Protein AF-0000000085899087 (afdb_homodimer)

pLDDT: mean 82.23, std 19.12, range [27.89, 97.94]

InterPro domains:
  IPR000719 Protein kinase domain [PF00069] (4-94)
  IPR000719 Protein kinase domain [PS50011] (1-94)
  IPR011009 Protein kinase-like domain superfamily [SSF56112] (4-104)
  IPR051866 Intracellular Signaling and Trafficking Protein [PTHR15508] (1-103)

Foldseek 3Di:
DQQCLWQPPVPDPDDPDLLRVLLVVLQVLCCVVPVDGPCVVPVVADDPVRHDDDDPPDDPLNRVSSNQSRDNDSVRHQLSDPCRPVRNCPRPVNPPPDPDDPPPPPPD/DQQPLFQPVVPDPDDPDLLRVLLSVLQVLCCVVPVDGPCVVPVVADDPVRHDDDDPVDDPLSRVSSNQSRDNDSVRHQLSDPCRPVRNCPRPVNPPPDPDDPPPPPPD

Radius of gyration: 17.16 Å; Cα contacts (8 Å, |Δi|>4): 267; chains: 2; bounding box: 39×51×49 Å

Sequence (216 aa):
MEEMYCAPEIGGVSKITEACDWWSLGALLYELLTGTPLWQCHPTGVHPHTPLRIPEFLSTAAASLLTELLQFDVCYRLGSGGGGVSDIKCHPFFSSVPWLTLSSSLTLMEEMYCAPEIGGVSKITEACDWWSLGALLYELLTGTPLWQCHPTGVHPHTPLRIPEFLSTAAASLLTELLQFDVCYRLGSGGGGVSDIKCHPFFSSVPWLTLSSSLTL

Organism: NCBI:txid630221

Secondary structure (DSSP, 8-state):
-TTS---TTTTSS----HHHHHHHHHHHHHHHHHSS-HHHH-TT--BTTBPPP--TTB-HHHHHHHHHHT-SSGGGSTTSSTTTHHHHHTSGGGTT---B---S----/-TTS---TTTTSS----HHHHHHHHHHHHHHHHHSS-HHHH-TT--BTTBPPP--TTB-HHHHHHHHHHT-SSGGGSTTSSTTTHHHHHTSGGGTT---B---SS---

Structure (mmCIF, N/CA/C/O backbone):
data_AF-0000000085899087-model_v1
#
loop_
_entity.id
_entity.type
_entity.pdbx_description
1 polymer 'Protein kinase domain-containing protein'
#
loop_
_atom_site.group_PDB
_atom_site.id
_atom_site.type_symbol
_atom_site.label_atom_id
_atom_site.label_alt_id
_atom_site.label_comp_id
_atom_site.label_asym_id
_atom_site.label_entity_id
_atom_site.label_seq_id
_atom_site.pdbx_PDB_ins_code
_atom_site.Cartn_x
_atom_site.Cartn_y
_atom_site.Cartn_z
_atom_site.occupancy
_atom_site.B_iso_or_equiv
_atom_site.auth_seq_id
_atom_site.auth_comp_id
_atom_site.auth_asym_id
_atom_site.auth_atom_id
_atom_site.pdbx_PDB_model_num
ATOM 1 N N . MET A 1 1 ? -3.043 -13.625 14.359 1 32.03 1 MET A N 1
ATOM 2 C CA . MET A 1 1 ? -1.681 -13.133 14.188 1 32.03 1 MET A CA 1
ATOM 3 C C . MET A 1 1 ? -1.235 -13.258 12.734 1 32.03 1 MET A C 1
ATOM 5 O O . MET A 1 1 ? -0.195 -12.719 12.352 1 32.03 1 MET A O 1
ATOM 9 N N . GLU A 1 2 ? -1.807 -14.219 12.078 1 39.75 2 GLU A N 1
ATOM 10 C CA . GLU A 1 2 ? -1.41 -14.914 10.859 1 39.75 2 GLU A CA 1
ATOM 11 C C . GLU A 1 2 ? -1.467 -13.984 9.648 1 39.75 2 GLU A C 1
ATOM 13 O O . GLU A 1 2 ? -0.718 -14.164 8.688 1 39.75 2 GLU A O 1
ATOM 18 N N . GLU A 1 3 ? -2.379 -13.008 9.812 1 42.72 3 GLU A N 1
ATOM 19 C CA . GLU A 1 3 ? -2.771 -12.359 8.57 1 42.72 3 GLU A CA 1
ATOM 20 C C . GLU A 1 3 ? -1.836 -11.203 8.234 1 42.72 3 GLU A C 1
ATOM 22 O O . GLU A 1 3 ? -1.877 -10.664 7.121 1 42.72 3 GLU A O 1
ATOM 27 N N . MET A 1 4 ? -1.149 -10.719 9.281 1 47.06 4 MET A N 1
ATOM 28 C CA . MET A 1 4 ? -0.275 -9.602 8.938 1 47.06 4 MET A CA 1
ATOM 29 C C . MET A 1 4 ? 0.97 -10.094 8.203 1 47.06 4 MET A C 1
ATOM 31 O O . MET A 1 4 ? 1.726 -10.906 8.734 1 47.06 4 MET A O 1
ATOM 35 N N . TYR A 1 5 ? 0.664 -10.477 6.992 1 54.53 5 TYR A N 1
ATOM 36 C CA . TYR A 1 5 ? 1.809 -10.867 6.18 1 54.53 5 TYR A CA 1
ATOM 37 C C . TYR A 1 5 ? 2.939 -9.859 6.305 1 54.53 5 TYR A C 1
ATOM 39 O O . TYR A 1 5 ? 2.896 -8.789 5.688 1 54.53 5 TYR A O 1
ATOM 47 N N . CYS A 1 6 ? 3.621 -10.188 7.445 1 58.5 6 CYS A N 1
ATOM 48 C CA . CYS A 1 6 ? 4.715 -9.281 7.785 1 58.5 6 CYS A CA 1
ATOM 49 C C . CYS A 1 6 ? 5.922 -9.523 6.887 1 58.5 6 CYS A C 1
ATOM 51 O O . CYS A 1 6 ? 6.043 -10.586 6.277 1 58.5 6 CYS A O 1
ATOM 53 N N . ALA A 1 7 ? 6.699 -8.469 6.699 1 65.69 7 ALA A N 1
ATOM 54 C CA . ALA A 1 7 ? 7.973 -8.602 5.992 1 65.69 7 ALA A CA 1
ATOM 55 C C . ALA A 1 7 ? 8.828 -9.703 6.598 1 65.69 7 ALA A C 1
ATOM 57 O O . ALA A 1 7 ? 8.82 -9.906 7.816 1 65.69 7 ALA A O 1
ATOM 58 N N . PRO A 1 8 ? 9.383 -10.586 5.852 1 60.59 8 PRO A N 1
ATOM 59 C CA . PRO A 1 8 ? 10.148 -11.734 6.336 1 60.59 8 PRO A CA 1
ATOM 60 C C . PRO A 1 8 ? 11.164 -11.359 7.418 1 60.59 8 PRO A C 1
ATOM 62 O O . PRO A 1 8 ? 11.531 -12.195 8.242 1 60.59 8 PRO A O 1
ATOM 65 N N . GLU A 1 9 ? 11.773 -10.242 7.504 1 58.44 9 GLU A N 1
ATOM 66 C CA . GLU A 1 9 ? 12.828 -9.852 8.438 1 58.44 9 GLU A CA 1
ATOM 67 C C . GLU A 1 9 ? 12.242 -9.297 9.734 1 58.44 9 GLU A C 1
ATOM 69 O O . GLU A 1 9 ? 12.977 -8.953 10.656 1 58.44 9 GLU A O 1
ATOM 74 N N . ILE A 1 10 ? 11 -9.078 9.945 1 58.44 10 ILE A N 1
A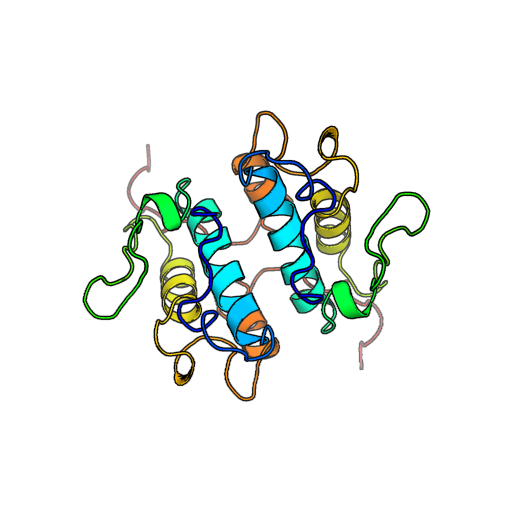TOM 75 C CA . ILE A 1 10 ? 10.414 -8.383 11.086 1 58.44 10 ILE A CA 1
ATOM 76 C C . ILE A 1 10 ? 10.672 -9.18 12.367 1 58.44 10 ILE A C 1
ATOM 78 O O . ILE A 1 10 ? 10.766 -8.609 13.453 1 58.44 10 ILE A O 1
ATOM 82 N N . GLY A 1 11 ? 10.992 -10.523 12.414 1 48.03 11 GLY A N 1
ATOM 83 C CA . GLY A 1 11 ? 11.195 -11.203 13.688 1 48.03 11 GLY A CA 1
ATOM 84 C C . GLY A 1 11 ? 12.219 -10.516 14.578 1 48.03 11 GLY A C 1
ATOM 85 O O . GLY A 1 11 ? 12.273 -10.773 15.781 1 48.03 11 GLY A O 1
ATOM 86 N N . GLY A 1 12 ? 13.281 -10.086 14.117 1 42.5 12 GLY A N 1
ATOM 87 C CA . GLY A 1 12 ? 14.266 -9.508 15.016 1 42.5 12 GLY A CA 1
ATOM 88 C C . GLY A 1 12 ? 13.867 -8.156 15.562 1 42.5 12 GLY A C 1
ATOM 89 O O . GLY A 1 12 ? 12.906 -7.543 15.07 1 42.5 12 GLY A O 1
ATOM 90 N N . VAL A 1 13 ? 14.375 -7.719 16.781 1 42.5 13 VAL A N 1
ATOM 91 C CA . VAL A 1 13 ? 14.172 -6.5 17.562 1 42.5 13 VAL A CA 1
ATOM 92 C C . VAL A 1 13 ? 14.055 -5.301 16.625 1 42.5 13 VAL A C 1
ATOM 94 O O . VAL A 1 13 ? 13.945 -4.156 17.078 1 42.5 13 VAL A O 1
ATOM 97 N N . SER A 1 14 ? 14.555 -5.34 15.445 1 44.75 14 SER A N 1
ATOM 98 C CA . SER A 1 14 ? 14.906 -4.078 14.805 1 44.75 14 SER A CA 1
ATOM 99 C C . SER A 1 14 ? 13.664 -3.334 14.328 1 44.75 14 SER A C 1
ATOM 101 O O . SER A 1 14 ? 12.625 -3.949 14.078 1 44.75 14 SER A O 1
ATOM 103 N N . LYS A 1 15 ? 13.617 -1.934 14.211 1 49.41 15 LYS A N 1
ATOM 104 C CA . LYS A 1 15 ? 12.844 -0.758 13.82 1 49.41 15 LYS A CA 1
ATOM 105 C C . LYS A 1 15 ? 12.141 -0.984 12.484 1 49.41 15 LYS A C 1
ATOM 107 O O . LYS A 1 15 ? 12.688 -1.639 11.594 1 49.41 15 LYS A O 1
ATOM 112 N N . ILE A 1 16 ? 10.773 -1.073 12.539 1 54.41 16 ILE A N 1
ATOM 113 C CA . ILE A 1 16 ? 9.961 -0.924 11.344 1 54.41 16 ILE A CA 1
ATOM 114 C C . ILE A 1 16 ? 10.664 0.003 10.352 1 54.41 16 ILE A C 1
ATOM 116 O O . ILE A 1 16 ? 10.914 1.17 10.656 1 54.41 16 ILE A O 1
ATOM 120 N N . THR A 1 17 ? 11.445 -0.578 9.336 1 67.69 17 THR A N 1
ATOM 121 C CA . THR A 1 17 ? 12.219 0.147 8.336 1 67.69 17 THR A CA 1
ATOM 122 C C . THR A 1 17 ? 11.359 0.47 7.117 1 67.69 17 THR A C 1
ATOM 124 O O . THR A 1 17 ? 10.242 -0.03 6.992 1 67.69 17 THR A O 1
ATOM 127 N N . GLU A 1 18 ? 11.773 1.441 6.406 1 80.06 18 GLU A N 1
ATOM 128 C CA . GLU A 1 18 ? 11.18 1.796 5.121 1 80.06 18 GLU A CA 1
ATOM 129 C C . GLU A 1 18 ? 11.031 0.569 4.223 1 80.06 18 GLU A C 1
ATOM 131 O O . GLU A 1 18 ? 10.055 0.453 3.479 1 80.06 18 GLU A O 1
ATOM 136 N N . ALA A 1 19 ? 11.898 -0.365 4.461 1 84.19 19 ALA A N 1
ATOM 137 C CA . ALA A 1 19 ? 11.875 -1.586 3.658 1 84.19 19 ALA A CA 1
ATOM 138 C C . ALA A 1 19 ? 10.625 -2.412 3.955 1 84.19 19 ALA A C 1
ATOM 140 O O . ALA A 1 19 ? 10.031 -3.002 3.047 1 84.19 19 ALA A O 1
ATOM 141 N N . CYS A 1 20 ? 10.227 -2.469 5.188 1 85.25 20 CYS A N 1
ATOM 142 C CA . CYS A 1 20 ? 9.023 -3.199 5.574 1 85.25 20 CYS A CA 1
ATOM 143 C C . CYS A 1 20 ? 7.785 -2.566 4.961 1 85.25 20 CYS A C 1
ATOM 145 O O . CYS A 1 20 ? 6.832 -3.266 4.613 1 85.25 20 CYS A O 1
ATOM 147 N N . ASP A 1 21 ? 7.844 -1.267 4.836 1 87.88 21 ASP A N 1
ATOM 148 C CA . ASP A 1 21 ? 6.723 -0.561 4.223 1 87.88 21 ASP A CA 1
ATOM 149 C C . ASP A 1 21 ? 6.559 -0.963 2.76 1 87.88 21 ASP A C 1
ATOM 151 O O . ASP A 1 21 ? 5.434 -1.163 2.289 1 87.88 21 ASP A O 1
ATOM 155 N N . TRP A 1 22 ? 7.609 -1.164 2.094 1 92.88 22 TRP A N 1
ATOM 156 C CA . TRP A 1 22 ? 7.527 -1.459 0.667 1 92.88 22 TRP A CA 1
ATOM 157 C C . TRP A 1 22 ? 7.102 -2.904 0.433 1 92.88 22 TRP A C 1
ATOM 159 O O . TRP A 1 22 ? 6.363 -3.193 -0.511 1 92.88 22 TRP A O 1
ATOM 169 N N . TRP A 1 23 ? 7.57 -3.803 1.357 1 92.19 23 TRP A N 1
ATOM 170 C CA . TRP A 1 23 ? 7.023 -5.156 1.31 1 92.19 23 TRP A CA 1
ATOM 171 C C . TRP A 1 23 ? 5.508 -5.137 1.489 1 92.19 23 TRP A C 1
ATOM 173 O O . TRP A 1 23 ? 4.777 -5.785 0.736 1 92.19 23 TRP A O 1
ATOM 183 N N . SER A 1 24 ? 5.016 -4.348 2.416 1 91 24 SER A N 1
ATOM 184 C CA . SER A 1 24 ? 3.588 -4.219 2.678 1 91 24 SER A CA 1
ATOM 185 C C . SER A 1 24 ? 2.854 -3.645 1.471 1 91 24 SER A C 1
ATOM 187 O O . SER A 1 24 ? 1.753 -4.086 1.137 1 91 24 SER A O 1
ATOM 189 N N . LEU A 1 25 ? 3.494 -2.664 0.891 1 94.44 25 LEU A N 1
ATOM 190 C CA . LEU A 1 25 ? 2.914 -2.119 -0.332 1 94.44 25 LEU A CA 1
ATOM 191 C C . LEU A 1 25 ? 2.758 -3.205 -1.392 1 94.44 25 LEU A C 1
ATOM 193 O O . LEU A 1 25 ? 1.704 -3.318 -2.02 1 94.44 25 LEU A O 1
ATOM 197 N N . GLY A 1 26 ? 3.805 -3.977 -1.562 1 95.69 26 GLY A N 1
ATOM 198 C CA . GLY A 1 26 ? 3.742 -5.086 -2.498 1 95.69 26 GLY A CA 1
ATOM 199 C C . GLY A 1 26 ? 2.613 -6.055 -2.203 1 95.69 26 GLY A C 1
ATOM 200 O O . GLY A 1 26 ? 1.892 -6.473 -3.111 1 95.69 26 GLY A O 1
ATOM 201 N N . ALA A 1 27 ? 2.438 -6.359 -0.99 1 93.69 27 ALA A N 1
ATOM 202 C CA . ALA A 1 27 ? 1.394 -7.297 -0.587 1 93.69 27 ALA A CA 1
ATOM 203 C C . ALA A 1 27 ? 0.006 -6.73 -0.878 1 93.69 27 ALA A C 1
ATOM 205 O O . ALA A 1 27 ? -0.876 -7.445 -1.354 1 93.69 27 ALA A O 1
ATOM 206 N N . LEU A 1 28 ? -0.197 -5.523 -0.575 1 93.38 28 LEU A N 1
ATOM 207 C CA . LEU A 1 28 ? -1.49 -4.891 -0.816 1 93.38 28 LEU A CA 1
ATOM 208 C C . LEU A 1 28 ? -1.77 -4.781 -2.311 1 93.38 28 LEU A C 1
ATOM 210 O O . LEU A 1 28 ? -2.893 -5.023 -2.756 1 93.38 28 LEU A O 1
ATOM 214 N N . LEU A 1 29 ? -0.735 -4.422 -3.119 1 96.06 29 LEU A N 1
ATOM 215 C CA . LEU A 1 29 ? -0.901 -4.32 -4.566 1 96.06 29 LEU A CA 1
ATOM 216 C C . LEU A 1 29 ? -1.171 -5.691 -5.176 1 96.06 29 LEU A C 1
ATOM 218 O O . LEU A 1 29 ? -1.918 -5.809 -6.148 1 96.06 29 LEU A O 1
ATOM 222 N N . TYR A 1 30 ? -0.543 -6.711 -4.617 1 95.12 30 TYR A N 1
ATOM 223 C CA . TYR A 1 30 ? -0.845 -8.062 -5.074 1 95.12 30 TYR A CA 1
ATOM 224 C C . TYR A 1 30 ? -2.332 -8.367 -4.934 1 95.12 30 TYR A C 1
ATOM 226 O O . TYR A 1 30 ? -2.951 -8.906 -5.852 1 95.12 30 TYR A O 1
ATOM 234 N N . GLU A 1 31 ? -2.869 -7.984 -3.812 1 92.12 31 GLU A N 1
ATOM 235 C CA . GLU A 1 31 ? -4.293 -8.172 -3.553 1 92.12 31 GLU A CA 1
ATOM 236 C C . GLU A 1 31 ? -5.145 -7.355 -4.52 1 92.12 31 GLU A C 1
ATOM 238 O O . GLU A 1 31 ? -6.129 -7.859 -5.066 1 92.12 31 GLU A O 1
ATOM 243 N N . LEU A 1 32 ? -4.742 -6.172 -4.758 1 93.31 32 LEU A N 1
ATOM 244 C CA . LEU A 1 32 ? -5.469 -5.32 -5.688 1 93.31 32 LEU A CA 1
ATOM 245 C C . LEU A 1 32 ? -5.441 -5.902 -7.098 1 93.31 32 LEU A C 1
ATOM 247 O O . LEU A 1 32 ? -6.453 -5.875 -7.805 1 93.31 32 LEU A O 1
ATOM 251 N N . LEU A 1 33 ? -4.379 -6.461 -7.449 1 93.94 33 LEU A N 1
ATOM 252 C CA . LEU A 1 33 ? -4.156 -6.895 -8.828 1 93.94 33 LEU A CA 1
ATOM 253 C C . LEU A 1 33 ? -4.766 -8.273 -9.062 1 93.94 33 LEU A C 1
ATOM 255 O O . LEU A 1 33 ? -5.25 -8.562 -10.156 1 93.94 33 LEU A O 1
ATOM 259 N N . THR A 1 34 ? -4.777 -9.062 -8.023 1 93.06 34 THR A N 1
ATOM 260 C CA . THR A 1 34 ? -5.16 -10.453 -8.25 1 93.06 34 THR A CA 1
ATOM 261 C C . THR A 1 34 ? -6.516 -10.75 -7.617 1 93.06 34 THR A C 1
ATOM 263 O O . THR A 1 34 ? -7.148 -11.758 -7.934 1 93.06 34 THR A O 1
ATOM 266 N N . GLY A 1 35 ? -6.859 -9.984 -6.629 1 88.12 35 GLY A N 1
ATOM 267 C CA . GLY A 1 35 ? -8.102 -10.219 -5.914 1 88.12 35 GLY A CA 1
ATOM 268 C C . GLY A 1 35 ? -7.945 -11.156 -4.734 1 88.12 35 GLY A C 1
ATOM 269 O O . GLY A 1 35 ? -8.898 -11.406 -3.996 1 88.12 35 GLY A O 1
ATOM 270 N N . THR A 1 36 ? -6.789 -11.625 -4.535 1 89.69 36 THR A N 1
ATOM 271 C CA . THR A 1 36 ? -6.496 -12.547 -3.438 1 89.69 36 THR A CA 1
ATOM 272 C C . THR A 1 36 ? -5.336 -12.023 -2.594 1 89.69 36 THR A C 1
ATOM 274 O O . THR A 1 36 ? -4.289 -11.656 -3.131 1 89.69 36 THR A O 1
ATOM 277 N N . PRO A 1 37 ? -5.594 -11.953 -1.296 1 89.12 37 PRO A N 1
ATOM 278 C CA . PRO A 1 37 ? -4.488 -11.508 -0.445 1 89.12 37 PRO A CA 1
ATOM 279 C C . PRO A 1 37 ? -3.24 -12.375 -0.599 1 89.12 37 PRO A C 1
ATOM 281 O O . PRO A 1 37 ? -3.352 -13.594 -0.796 1 89.12 37 PRO A O 1
ATOM 284 N N . LEU A 1 38 ? -2.113 -11.727 -0.467 1 90.06 38 LEU A N 1
ATOM 285 C CA . LEU A 1 38 ? -0.84 -12.414 -0.639 1 90.06 38 LEU A CA 1
ATOM 286 C C . LEU A 1 38 ? -0.726 -13.594 0.321 1 90.06 38 LEU A C 1
ATOM 288 O O . LEU A 1 38 ? -0.267 -14.672 -0.065 1 90.06 38 LEU A O 1
ATOM 292 N N . TRP A 1 39 ? -1.177 -13.461 1.525 1 85.44 39 TRP A N 1
ATOM 293 C CA . TRP A 1 39 ? -1.029 -14.508 2.529 1 85.44 39 TRP A CA 1
ATOM 294 C C . TRP A 1 39 ? -1.866 -15.734 2.168 1 85.44 39 TRP A C 1
ATOM 296 O O . TRP A 1 39 ? -1.562 -16.844 2.592 1 85.44 39 TRP A O 1
ATOM 306 N N . GLN A 1 40 ? -2.945 -15.547 1.498 1 88.12 40 GLN A N 1
ATOM 307 C CA . GLN A 1 40 ? -3.766 -16.672 1.054 1 88.12 40 GLN A CA 1
ATOM 308 C C . GLN A 1 40 ? -3.07 -17.453 -0.056 1 88.12 40 GLN A C 1
ATOM 310 O O . GLN A 1 40 ? -3.131 -18.688 -0.086 1 88.12 40 GLN A O 1
ATOM 315 N N . CYS A 1 41 ? -2.443 -16.766 -0.986 1 89.19 41 CYS A N 1
ATOM 316 C CA . CYS A 1 41 ? -1.762 -17.391 -2.113 1 89.19 41 CYS A CA 1
ATOM 317 C C . CYS A 1 41 ? -0.414 -17.953 -1.686 1 89.19 41 CYS A C 1
ATOM 319 O O . CYS A 1 41 ? 0.069 -18.938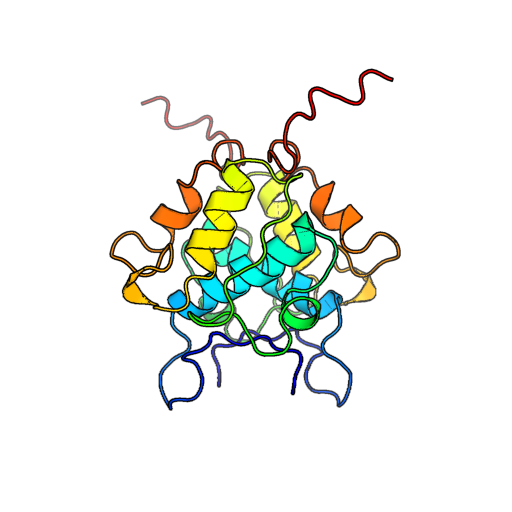 -2.271 1 89.19 41 CYS A O 1
ATOM 321 N N . HIS A 1 42 ? 0.196 -17.281 -0.687 1 88.94 42 HIS A N 1
ATOM 322 C CA . HIS A 1 42 ? 1.489 -17.688 -0.155 1 88.94 42 HIS A CA 1
ATOM 323 C C . HIS A 1 42 ? 1.448 -17.812 1.366 1 88.94 42 HIS A C 1
ATOM 325 O O . HIS A 1 42 ? 2.059 -17 2.07 1 88.94 42 HIS A O 1
ATOM 331 N N . PRO A 1 43 ? 0.768 -18.781 1.854 1 82.56 43 PRO A N 1
ATOM 332 C CA . PRO A 1 43 ? 0.578 -18.906 3.301 1 82.56 43 PRO A CA 1
ATOM 333 C C . PRO A 1 43 ? 1.895 -19.062 4.059 1 82.56 43 PRO A C 1
ATOM 335 O O . PRO A 1 43 ? 1.997 -18.656 5.219 1 82.56 43 PRO A O 1
ATOM 338 N N . THR A 1 44 ? 2.928 -19.625 3.439 1 81.5 44 THR A N 1
ATOM 339 C CA . THR A 1 44 ? 4.211 -19.828 4.105 1 81.5 44 THR A CA 1
ATOM 340 C C . THR A 1 44 ? 5.148 -18.656 3.824 1 81.5 44 THR A C 1
ATOM 342 O O . THR A 1 44 ? 6.309 -18.672 4.242 1 81.5 44 THR A O 1
ATOM 345 N N . GLY A 1 45 ? 4.637 -17.703 3.09 1 83.44 45 GLY A N 1
ATOM 346 C CA . GLY A 1 45 ? 5.461 -16.562 2.729 1 83.44 45 GLY A CA 1
ATOM 347 C C . GLY A 1 45 ? 6.137 -16.719 1.379 1 83.44 45 GLY A C 1
ATOM 348 O O . GLY A 1 45 ? 6.039 -17.766 0.747 1 83.44 45 GLY A O 1
ATOM 349 N N . VAL A 1 46 ? 6.719 -15.625 0.994 1 87.5 46 VAL A N 1
ATOM 350 C CA . VAL A 1 46 ? 7.543 -15.617 -0.212 1 87.5 46 VAL A CA 1
ATOM 351 C C . VAL A 1 46 ? 9.016 -15.773 0.165 1 87.5 46 VAL A C 1
ATOM 353 O O . VAL A 1 46 ? 9.547 -14.984 0.953 1 87.5 46 VAL A O 1
ATOM 356 N N . HIS A 1 47 ? 9.641 -16.812 -0.321 1 87 47 HIS A N 1
ATOM 357 C CA . HIS A 1 47 ? 11.047 -17.094 -0.049 1 87 47 HIS A CA 1
ATOM 358 C C . HIS A 1 47 ? 11.703 -17.812 -1.219 1 87 47 HIS A C 1
ATOM 360 O O . HIS A 1 47 ? 11.016 -18.234 -2.162 1 87 47 HIS A O 1
ATOM 366 N N . PRO A 1 48 ? 13 -17.844 -1.161 1 87.38 48 PRO A N 1
ATOM 367 C CA . PRO A 1 48 ? 13.734 -18.391 -2.303 1 87.38 48 PRO A CA 1
ATOM 368 C C . PRO A 1 48 ? 13.242 -19.781 -2.705 1 87.38 48 PRO A C 1
ATOM 370 O O . PRO A 1 48 ? 13.273 -20.125 -3.889 1 87.38 48 PRO A O 1
ATOM 373 N N . HIS A 1 49 ? 12.711 -20.625 -1.833 1 89.5 49 HIS A N 1
ATOM 374 C CA . HIS A 1 49 ? 12.242 -21.969 -2.143 1 89.5 49 HIS A CA 1
ATOM 375 C C . HIS A 1 49 ? 10.781 -21.969 -2.58 1 89.5 49 HIS A C 1
ATOM 377 O O . HIS A 1 49 ? 10.273 -22.969 -3.078 1 89.5 49 HIS A O 1
ATOM 383 N N . THR A 1 50 ? 10.102 -20.875 -2.307 1 88.94 50 THR A N 1
ATOM 384 C CA . THR A 1 50 ? 8.734 -20.641 -2.754 1 88.94 50 THR A CA 1
ATOM 385 C C . THR A 1 50 ? 8.602 -19.266 -3.395 1 88.94 50 THR A C 1
ATOM 387 O O . THR A 1 50 ? 8.156 -18.312 -2.75 1 88.94 50 THR A O 1
ATOM 390 N N . PRO A 1 51 ? 8.945 -19.203 -4.652 1 90.5 51 PRO A N 1
ATOM 391 C CA . PRO A 1 51 ? 8.945 -17.891 -5.305 1 90.5 51 PRO A CA 1
ATOM 392 C C . PRO A 1 51 ? 7.535 -17.328 -5.477 1 90.5 51 PRO A C 1
ATOM 394 O O . PRO A 1 51 ? 6.559 -18.062 -5.477 1 90.5 51 PRO A O 1
ATOM 397 N N . LEU A 1 52 ? 7.508 -16.047 -5.59 1 94.12 52 LEU A N 1
ATOM 398 C CA . LEU A 1 52 ? 6.262 -15.32 -5.801 1 94.12 52 LEU A CA 1
ATOM 399 C C . LEU A 1 52 ? 5.57 -15.781 -7.082 1 94.12 52 LEU A C 1
ATOM 401 O O . LEU A 1 52 ? 6.215 -15.906 -8.125 1 94.12 52 LEU A O 1
ATOM 405 N N . ARG A 1 53 ? 4.281 -16.062 -6.984 1 95.06 53 ARG A N 1
ATOM 406 C CA . ARG A 1 53 ? 3.482 -16.391 -8.164 1 95.06 53 ARG A CA 1
ATOM 407 C C . ARG A 1 53 ? 2.938 -15.133 -8.828 1 95.06 53 ARG A C 1
ATOM 409 O O . ARG A 1 53 ? 2.221 -14.352 -8.195 1 95.06 53 ARG A O 1
ATOM 416 N N . ILE A 1 54 ? 3.273 -15.008 -10.094 1 95.75 54 ILE A N 1
ATOM 417 C CA . ILE A 1 54 ? 2.797 -13.852 -10.852 1 95.75 54 ILE A CA 1
ATOM 418 C C . ILE A 1 54 ? 1.814 -14.32 -11.93 1 95.75 54 ILE A C 1
ATOM 420 O O . ILE A 1 54 ? 2.209 -14.969 -12.898 1 95.75 54 ILE A O 1
ATOM 424 N N . PRO A 1 55 ? 0.592 -13.93 -11.742 1 95.06 55 PRO A N 1
ATOM 425 C CA . PRO A 1 55 ? -0.365 -14.312 -12.781 1 95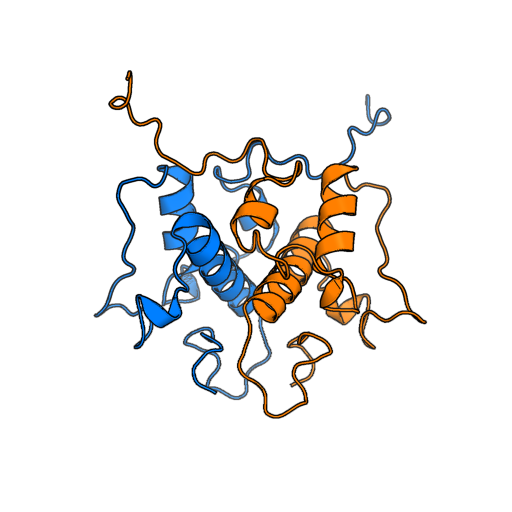.06 55 PRO A CA 1
ATOM 426 C C . PRO A 1 55 ? -0.025 -13.719 -14.148 1 95.06 55 PRO A C 1
ATOM 428 O O . PRO A 1 55 ? 0.488 -12.602 -14.227 1 95.06 55 PRO A O 1
ATOM 431 N N . GLU A 1 56 ? -0.473 -14.383 -15.195 1 94.62 56 GLU A N 1
ATOM 432 C CA . GLU A 1 56 ? -0.097 -14.008 -16.547 1 94.62 56 GLU A CA 1
ATOM 433 C C . GLU A 1 56 ? -0.906 -12.812 -17.047 1 94.62 56 GLU A C 1
ATOM 435 O O . GLU A 1 56 ? -0.517 -12.141 -18 1 94.62 56 GLU A O 1
ATOM 440 N N . PHE A 1 57 ? -1.97 -12.492 -16.438 1 95.19 57 PHE A N 1
ATOM 441 C CA . PHE A 1 57 ? -2.82 -11.414 -16.922 1 95.19 57 PHE A CA 1
ATOM 442 C C . PHE A 1 57 ? -2.301 -10.062 -16.469 1 95.19 57 PHE A C 1
ATOM 444 O O . PHE A 1 57 ? -2.787 -9.016 -16.906 1 95.19 57 PHE A O 1
ATOM 451 N N . LEU A 1 58 ? -1.301 -10.125 -15.641 1 96 58 LEU A N 1
ATOM 452 C CA . LEU A 1 58 ? -0.745 -8.859 -15.172 1 96 58 LEU A CA 1
ATOM 453 C C . LEU A 1 58 ? 0.112 -8.211 -16.25 1 96 58 LEU A C 1
ATOM 455 O O . LEU A 1 58 ? 0.813 -8.898 -17 1 96 58 LEU A O 1
ATOM 459 N N . SER A 1 59 ? 0.027 -6.898 -16.297 1 96.38 59 SER A N 1
ATOM 460 C CA . SER A 1 59 ? 0.939 -6.18 -17.188 1 96.38 59 SER A CA 1
ATOM 461 C C . SER A 1 59 ? 2.393 -6.414 -16.781 1 96.38 59 SER A C 1
ATOM 463 O O . SER A 1 59 ? 2.678 -6.809 -15.656 1 96.38 59 SER A O 1
ATOM 465 N N . THR A 1 60 ? 3.25 -6.188 -17.719 1 96.44 60 THR A N 1
ATOM 466 C CA . THR A 1 60 ? 4.68 -6.332 -17.453 1 96.44 60 THR A CA 1
ATOM 467 C C . THR A 1 60 ? 5.121 -5.406 -16.328 1 96.44 60 THR A C 1
ATOM 469 O O . THR A 1 60 ? 5.906 -5.805 -15.461 1 96.44 60 THR A O 1
ATOM 472 N N . ALA A 1 61 ? 4.531 -4.191 -16.297 1 97.12 61 ALA A N 1
ATOM 473 C CA . ALA A 1 61 ? 4.879 -3.227 -15.258 1 97.12 61 ALA A CA 1
ATOM 474 C C . ALA A 1 61 ? 4.387 -3.693 -13.891 1 97.12 61 ALA A C 1
ATOM 476 O O . ALA A 1 61 ? 5.102 -3.576 -12.898 1 97.12 61 ALA A O 1
ATOM 477 N N . ALA A 1 62 ? 3.246 -4.246 -13.867 1 97.5 62 ALA A N 1
ATOM 478 C CA . ALA A 1 62 ? 2.693 -4.75 -12.609 1 97.5 62 ALA A CA 1
ATOM 479 C C . ALA A 1 62 ? 3.502 -5.934 -12.094 1 97.5 62 ALA A C 1
ATOM 481 O O . ALA A 1 62 ? 3.84 -5.988 -10.906 1 97.5 62 ALA A O 1
ATOM 482 N N . ALA A 1 63 ? 3.799 -6.809 -12.969 1 97.44 63 ALA A N 1
ATOM 483 C CA . ALA A 1 63 ? 4.574 -7.992 -12.609 1 97.44 63 ALA A CA 1
ATOM 484 C C . ALA A 1 63 ? 5.945 -7.605 -12.062 1 97.44 63 ALA A C 1
ATOM 486 O O . ALA A 1 63 ? 6.387 -8.133 -11.039 1 97.44 63 ALA A O 1
ATOM 487 N N . SER A 1 64 ? 6.582 -6.699 -12.789 1 97.94 64 SER A N 1
ATOM 488 C CA . SER A 1 64 ? 7.906 -6.254 -12.359 1 97.94 64 SER A CA 1
ATOM 489 C C . SER A 1 64 ? 7.844 -5.559 -11.008 1 97.94 64 SER A C 1
ATOM 491 O O . SER A 1 64 ? 8.688 -5.789 -10.141 1 97.94 64 SER A O 1
ATOM 493 N N . LEU A 1 65 ? 6.848 -4.723 -10.828 1 97.94 65 LEU A N 1
ATOM 494 C CA . LEU A 1 65 ? 6.691 -4.012 -9.57 1 97.94 65 LEU A CA 1
ATOM 495 C C . LEU A 1 65 ? 6.551 -4.988 -8.406 1 97.94 65 LEU A C 1
ATOM 497 O O . LEU A 1 65 ? 7.277 -4.887 -7.414 1 97.94 65 LEU A O 1
ATOM 501 N N . LEU A 1 66 ? 5.668 -5.977 -8.531 1 97.5 66 LEU A N 1
ATOM 502 C CA . LEU A 1 66 ? 5.418 -6.941 -7.469 1 97.5 66 LEU A CA 1
ATOM 503 C C . LEU A 1 66 ? 6.676 -7.746 -7.16 1 97.5 66 LEU A C 1
ATOM 505 O O . LEU A 1 66 ? 7.039 -7.914 -5.992 1 97.5 66 LEU A O 1
ATOM 509 N N . THR A 1 67 ? 7.316 -8.164 -8.18 1 97.31 67 THR A N 1
ATOM 510 C CA . THR A 1 67 ? 8.523 -8.961 -8.023 1 97.31 67 THR A CA 1
ATOM 511 C C . THR A 1 67 ? 9.594 -8.18 -7.258 1 97.31 67 THR A C 1
ATOM 513 O O . THR A 1 67 ? 10.273 -8.734 -6.387 1 97.31 67 THR A O 1
ATOM 516 N N . GLU A 1 68 ? 9.727 -6.953 -7.555 1 97.44 68 GLU A N 1
ATOM 517 C CA . GLU A 1 68 ? 10.766 -6.129 -6.953 1 97.44 68 GLU A CA 1
ATOM 518 C C . GLU A 1 68 ? 10.398 -5.723 -5.527 1 97.44 68 GLU A C 1
ATOM 520 O O . GLU A 1 68 ? 11.266 -5.629 -4.66 1 97.44 68 GLU A O 1
ATOM 525 N N . LEU A 1 69 ? 9.156 -5.48 -5.277 1 96.31 69 LEU A N 1
ATOM 526 C CA . LEU A 1 69 ? 8.711 -5.094 -3.941 1 96.31 69 LEU A CA 1
ATOM 527 C C . LEU A 1 69 ? 8.75 -6.281 -2.986 1 96.31 69 LEU A C 1
ATOM 529 O O . LEU A 1 69 ? 8.984 -6.113 -1.788 1 96.31 69 LEU A O 1
ATOM 533 N N . LEU A 1 70 ? 8.531 -7.5 -3.461 1 95.25 70 LEU A N 1
ATOM 534 C CA . LEU A 1 70 ? 8.375 -8.68 -2.613 1 95.25 70 LEU A CA 1
ATOM 535 C C . LEU A 1 70 ? 9.609 -9.57 -2.686 1 95.25 70 LEU A C 1
ATOM 537 O O . LEU A 1 70 ? 9.508 -10.789 -2.547 1 95.25 70 LEU A O 1
ATOM 541 N N . GLN A 1 71 ? 10.664 -8.938 -3 1 93.5 71 GLN A N 1
ATOM 542 C CA . GLN A 1 71 ? 11.938 -9.641 -2.904 1 93.5 71 GLN A CA 1
ATOM 543 C C . GLN A 1 71 ? 12.211 -10.086 -1.47 1 93.5 71 GLN A C 1
ATOM 545 O O . GLN A 1 71 ? 12.094 -9.289 -0.536 1 93.5 71 GLN A O 1
ATOM 550 N N . PHE A 1 72 ? 12.609 -11.289 -1.304 1 88.25 72 PHE A N 1
ATOM 551 C CA . PHE A 1 72 ? 12.883 -11.859 0.008 1 88.25 72 PHE A CA 1
ATOM 552 C C . PHE A 1 72 ? 14.062 -11.156 0.668 1 88.25 72 PHE A C 1
ATOM 554 O O . PHE A 1 72 ? 14.008 -10.82 1.854 1 88.25 72 PHE A O 1
ATOM 561 N N . ASP A 1 73 ? 15.102 -10.992 -0.124 1 89.06 73 ASP A N 1
ATOM 562 C CA . ASP A 1 73 ? 16.281 -10.297 0.367 1 89.06 73 ASP A CA 1
ATOM 563 C C . ASP A 1 73 ? 16.078 -8.781 0.346 1 89.06 73 ASP A C 1
ATOM 565 O O . ASP A 1 73 ? 15.867 -8.195 -0.716 1 89.06 73 ASP A O 1
ATOM 569 N N . VAL A 1 74 ? 16.188 -8.188 1.435 1 88.88 74 VAL A N 1
ATOM 570 C CA . VAL A 1 74 ? 15.938 -6.758 1.599 1 88.88 74 VAL A CA 1
ATOM 571 C C . VAL A 1 74 ? 16.875 -5.969 0.684 1 88.88 74 VAL A C 1
ATOM 573 O O . VAL A 1 74 ? 16.484 -4.93 0.144 1 88.88 74 VAL A O 1
ATOM 576 N N . CYS A 1 75 ? 18.062 -6.445 0.45 1 90.5 75 CYS A N 1
ATOM 577 C CA . CYS A 1 75 ? 19.062 -5.742 -0.34 1 90.5 75 CYS A CA 1
ATOM 578 C C . CYS A 1 75 ? 18.609 -5.59 -1.788 1 90.5 75 CYS A C 1
ATOM 580 O O . CYS A 1 75 ? 19.078 -4.695 -2.496 1 90.5 75 CYS A O 1
ATOM 582 N N . TYR A 1 76 ? 17.688 -6.422 -2.193 1 92.12 76 TYR A N 1
ATOM 583 C CA . TYR A 1 76 ? 17.234 -6.406 -3.58 1 92.12 76 TYR A CA 1
ATOM 584 C C . TYR A 1 76 ? 15.812 -5.848 -3.682 1 92.12 76 TYR A C 1
ATOM 586 O O . TYR A 1 76 ? 15.273 -5.703 -4.781 1 92.12 76 TYR A O 1
ATOM 594 N N . ARG A 1 77 ? 15.312 -5.453 -2.623 1 93.88 77 ARG A N 1
ATOM 595 C CA . ARG A 1 77 ? 13.922 -5 -2.617 1 93.88 77 ARG A CA 1
ATOM 596 C C . ARG A 1 77 ? 13.812 -3.561 -3.107 1 93.88 77 ARG A C 1
ATOM 598 O O . ARG A 1 77 ? 14.609 -2.703 -2.715 1 93.88 77 ARG A O 1
ATOM 605 N N . LEU A 1 78 ? 12.859 -3.336 -3.922 1 96.12 78 LEU A N 1
ATOM 606 C CA . LEU A 1 78 ? 12.617 -1.993 -4.434 1 96.12 78 LEU A CA 1
ATOM 607 C C . LEU A 1 78 ? 12.422 -1.002 -3.291 1 96.12 78 LEU A C 1
ATOM 609 O O . LEU A 1 78 ? 11.664 -1.264 -2.357 1 96.12 78 LEU A O 1
ATOM 613 N N . GLY A 1 79 ? 13.188 0.096 -3.373 1 93.5 79 GLY A N 1
ATOM 614 C CA . GLY A 1 79 ? 13.039 1.16 -2.393 1 93.5 79 GLY A CA 1
ATOM 615 C C . GLY A 1 79 ? 13.969 1.011 -1.206 1 93.5 79 GLY A C 1
ATOM 616 O O . GLY A 1 79 ? 14.031 1.889 -0.342 1 93.5 79 GLY A O 1
ATOM 617 N N . SER A 1 80 ? 14.641 -0.101 -1.029 1 90.06 80 SER A N 1
ATOM 618 C CA . SER A 1 80 ? 15.531 -0.327 0.107 1 90.06 80 SER A CA 1
ATOM 619 C C . SER A 1 80 ? 16.891 0.326 -0.114 1 90.06 80 SER A C 1
ATOM 621 O O . SER A 1 80 ? 17.672 0.49 0.829 1 90.06 80 SER A O 1
ATOM 623 N N . GLY A 1 81 ? 17.188 0.73 -1.247 1 86.69 81 GLY A N 1
ATOM 624 C CA . GLY A 1 81 ? 18.453 1.374 -1.548 1 86.69 81 GLY A CA 1
ATOM 625 C C . GLY A 1 81 ? 18.438 2.873 -1.312 1 86.69 81 GLY A C 1
ATOM 626 O O . GLY A 1 81 ? 17.641 3.369 -0.514 1 86.69 81 GLY A O 1
ATOM 627 N N . GLY A 1 82 ? 19.375 3.566 -1.874 1 87.12 82 GLY A N 1
ATOM 628 C CA . GLY A 1 82 ? 19.578 4.992 -1.674 1 87.12 82 GLY A CA 1
ATOM 629 C C . GLY A 1 82 ? 18.422 5.832 -2.188 1 87.12 82 GLY A C 1
ATOM 630 O O . GLY A 1 82 ? 18.172 6.93 -1.686 1 87.12 82 GLY A O 1
ATOM 631 N N . GLY A 1 83 ? 17.594 5.34 -3.133 1 91.06 83 GLY A N 1
ATOM 632 C CA . GLY A 1 83 ? 16.516 6.113 -3.717 1 91.06 83 GLY A CA 1
ATOM 633 C C . GLY A 1 83 ? 15.234 6.066 -2.898 1 91.06 83 GLY A C 1
ATOM 634 O O . GLY A 1 83 ? 14.391 6.961 -2.996 1 91.06 83 GLY A O 1
ATOM 635 N N . GLY A 1 84 ? 15.109 4.977 -2.127 1 91.38 84 GLY A N 1
ATOM 636 C CA . GLY A 1 84 ? 13.969 4.859 -1.229 1 91.38 84 GLY A CA 1
ATOM 637 C C . GLY A 1 84 ? 12.641 5.082 -1.921 1 91.38 84 GLY A C 1
ATOM 638 O O . GLY A 1 84 ? 12.328 4.418 -2.912 1 91.38 84 GLY A O 1
ATOM 639 N N . VAL A 1 85 ? 11.969 6.105 -1.486 1 91.56 85 VAL A N 1
ATOM 640 C CA . VAL A 1 85 ? 10.641 6.469 -1.958 1 91.56 85 VAL A CA 1
ATOM 641 C C . VAL A 1 85 ? 10.695 6.84 -3.438 1 91.56 85 VAL A C 1
ATOM 643 O O . VAL A 1 85 ? 9.805 6.488 -4.207 1 91.56 85 VAL A O 1
ATOM 646 N N . SER A 1 86 ? 11.711 7.535 -3.83 1 93.75 86 SER A N 1
ATOM 647 C CA . SER A 1 86 ? 11.852 7.977 -5.215 1 93.75 86 SER A CA 1
ATOM 648 C C . SER A 1 86 ? 11.898 6.789 -6.168 1 93.75 86 SER A C 1
ATOM 650 O O . SER A 1 86 ? 11.336 6.84 -7.262 1 93.75 86 SER A O 1
ATOM 652 N N . ASP A 1 87 ? 12.531 5.73 -5.781 1 95.38 87 ASP A N 1
ATOM 653 C CA . ASP A 1 87 ? 12.617 4.539 -6.621 1 95.38 87 ASP A CA 1
ATOM 654 C C . ASP A 1 87 ? 11.234 3.938 -6.852 1 95.38 87 ASP A C 1
ATOM 656 O O . ASP A 1 87 ? 10.93 3.465 -7.949 1 95.38 87 ASP A O 1
ATOM 660 N N . ILE A 1 88 ? 10.414 3.975 -5.809 1 95.5 88 ILE A N 1
ATOM 661 C CA . ILE A 1 88 ? 9.062 3.428 -5.902 1 95.5 88 ILE A CA 1
ATOM 662 C C . ILE A 1 88 ? 8.227 4.273 -6.863 1 95.5 88 ILE A C 1
ATOM 664 O O . ILE A 1 88 ? 7.609 3.746 -7.789 1 95.5 88 ILE A O 1
ATOM 668 N N . LYS A 1 89 ? 8.336 5.559 -6.688 1 93.44 89 LYS A N 1
ATOM 669 C CA . LYS A 1 89 ? 7.516 6.484 -7.461 1 93.44 89 LYS A CA 1
ATOM 670 C C . LYS A 1 89 ? 7.906 6.461 -8.938 1 93.44 89 LYS A C 1
ATOM 672 O O . LYS A 1 89 ? 7.059 6.648 -9.812 1 93.44 89 LYS A O 1
ATOM 677 N N . CYS A 1 90 ? 9.156 6.199 -9.227 1 95.06 90 CYS A N 1
ATOM 678 C CA . CYS A 1 90 ? 9.672 6.273 -10.586 1 95.06 90 CYS A CA 1
ATOM 679 C C . CYS A 1 90 ? 9.469 4.957 -11.32 1 95.06 90 CYS A C 1
ATOM 681 O O . CYS A 1 90 ? 9.727 4.863 -12.523 1 95.06 90 CYS A O 1
ATOM 683 N N . HIS A 1 91 ? 9.016 3.969 -10.672 1 97 91 HIS A N 1
ATOM 684 C CA . HIS A 1 91 ? 8.766 2.699 -11.352 1 97 91 HIS A CA 1
ATOM 685 C C . HIS A 1 91 ? 7.754 2.859 -12.477 1 97 91 HIS A C 1
ATOM 687 O O . HIS A 1 91 ? 6.777 3.6 -12.336 1 97 91 HIS A O 1
ATOM 693 N N . PRO A 1 92 ? 7.836 2.107 -13.531 1 96.75 92 PRO A N 1
ATOM 694 C CA . PRO A 1 92 ? 6.957 2.25 -14.695 1 96.75 92 PRO A CA 1
ATOM 695 C C . PRO A 1 92 ? 5.484 2.051 -14.352 1 96.75 92 PRO A C 1
ATOM 697 O O . PRO A 1 92 ? 4.609 2.641 -14.992 1 96.75 92 PRO A O 1
ATOM 700 N N . PHE A 1 93 ? 5.164 1.285 -13.414 1 96 93 PHE A N 1
ATOM 701 C CA . PHE A 1 93 ? 3.789 1.02 -13 1 96 93 PHE A CA 1
ATOM 702 C C . PHE A 1 93 ? 3.088 2.309 -12.586 1 96 93 PHE A C 1
ATOM 704 O O . PHE A 1 93 ? 1.884 2.461 -12.797 1 96 93 PHE A O 1
ATOM 711 N N . PHE A 1 94 ? 3.91 3.27 -12.062 1 94.25 94 PHE A N 1
ATOM 712 C CA . PHE A 1 94 ? 3.338 4.5 -11.531 1 94.25 94 PHE A CA 1
ATOM 713 C C . PHE A 1 94 ? 3.602 5.668 -12.469 1 94.25 94 PHE A C 1
ATOM 715 O O . PHE A 1 94 ? 3.436 6.832 -12.086 1 94.25 94 PHE A O 1
ATOM 722 N N . SER A 1 95 ? 4.012 5.418 -13.633 1 92.75 95 SER A N 1
ATOM 723 C CA . SER A 1 95 ? 4.465 6.457 -14.555 1 92.75 95 SER A CA 1
ATOM 724 C C . SER A 1 95 ? 3.328 7.41 -14.914 1 92.75 95 SER A C 1
ATOM 726 O O . SER A 1 95 ? 3.562 8.594 -15.18 1 92.75 95 SER A O 1
ATOM 728 N N . SER A 1 96 ? 2.076 6.98 -14.859 1 91.31 96 SER A N 1
ATOM 729 C CA . SER A 1 96 ? 0.96 7.809 -15.305 1 91.31 96 SER A CA 1
ATOM 730 C C . SER A 1 96 ? 0.13 8.305 -14.125 1 91.31 96 SER A C 1
ATOM 732 O O . SER A 1 96 ? -0.943 8.875 -14.312 1 91.31 96 SER A O 1
ATOM 734 N N . VAL A 1 97 ? 0.553 8.062 -12.945 1 91.75 97 VAL A N 1
ATOM 735 C CA . VAL A 1 97 ? -0.184 8.461 -11.75 1 91.75 97 VAL A CA 1
ATOM 736 C C . VAL A 1 97 ? 0 9.953 -11.5 1 91.75 97 VAL A C 1
ATOM 738 O O . VAL A 1 97 ? 1.123 10.461 -11.547 1 91.75 97 VAL A O 1
ATOM 741 N N . PRO A 1 98 ? -1.112 10.656 -11.297 1 91.06 98 PRO A N 1
ATOM 742 C CA . PRO A 1 98 ? -1.039 12.094 -11.031 1 91.06 98 PRO A CA 1
ATOM 743 C C . PRO A 1 98 ? -0.709 12.406 -9.578 1 91.06 98 PRO A C 1
ATOM 745 O O . PRO A 1 98 ? -1.603 12.758 -8.797 1 91.06 98 PRO A O 1
ATOM 748 N N . TRP A 1 99 ? 0.508 12.508 -9.305 1 88.62 99 TRP A N 1
ATOM 749 C CA . TRP A 1 99 ? 0.949 12.68 -7.93 1 88.62 99 TRP A CA 1
ATOM 750 C C . TRP A 1 99 ? 0.715 14.117 -7.461 1 88.62 99 TRP A C 1
ATOM 752 O O . TRP A 1 99 ? 0.26 14.344 -6.336 1 88.62 99 TRP A O 1
ATOM 762 N N . LEU A 1 100 ? 1.051 15.008 -8.328 1 88.44 100 LEU A N 1
ATOM 763 C CA . LEU A 1 100 ? 1.098 16.406 -7.941 1 88.44 100 LEU A CA 1
ATOM 764 C C . LEU A 1 100 ? 0.126 17.234 -8.773 1 88.44 100 LEU A C 1
ATOM 766 O O . LEU A 1 100 ? -0.226 16.859 -9.891 1 88.44 100 LEU A O 1
ATOM 770 N N . THR A 1 101 ? -0.312 18.266 -8.055 1 82 101 THR A N 1
ATOM 771 C CA . THR A 1 101 ? -1.134 19.203 -8.805 1 82 101 THR A CA 1
ATOM 772 C C . THR A 1 101 ? -0.314 19.875 -9.898 1 82 101 THR A C 1
ATOM 774 O O . THR A 1 101 ? 0.895 20.078 -9.75 1 82 101 THR A O 1
ATOM 777 N N . LEU A 1 102 ? -0.867 19.891 -11.094 1 64.81 102 LEU A N 1
ATOM 778 C CA . LEU A 1 102 ? -0.229 20.656 -12.164 1 64.81 102 LEU A CA 1
ATOM 779 C C . LEU A 1 102 ? 0.068 22.078 -11.711 1 64.81 102 LEU A C 1
ATOM 781 O O . LEU A 1 102 ? -0.825 22.781 -11.234 1 64.81 102 LEU A O 1
ATOM 785 N N . SER A 1 103 ? 1.036 22.156 -10.875 1 53.78 103 SER A N 1
ATOM 786 C CA . SER A 1 103 ? 1.33 23.562 -10.602 1 53.78 103 SER A CA 1
ATOM 787 C C . SER A 1 103 ? 1.301 24.391 -11.883 1 53.78 103 SER A C 1
ATOM 789 O O . SER A 1 103 ? 1.895 24 -12.891 1 53.78 103 SER A O 1
ATOM 791 N N . SER A 1 104 ? 0.339 25.141 -12.172 1 42.88 104 SER A N 1
ATOM 792 C CA . SER A 1 104 ? 0.502 26.328 -13 1 42.88 104 SER A CA 1
ATOM 793 C C . SER A 1 104 ? 1.846 27 -12.734 1 42.88 104 SER A C 1
ATOM 795 O O . SER A 1 104 ? 2.262 27.875 -13.492 1 42.88 104 SER A O 1
ATOM 797 N N . SER A 1 105 ? 2.428 27.062 -11.539 1 40.81 105 SER A N 1
ATOM 798 C CA . SER A 1 105 ? 3.42 28.125 -11.414 1 40.81 105 SER A CA 1
ATOM 799 C C . SER A 1 105 ? 4.691 27.781 -12.18 1 40.81 105 SER A C 1
ATOM 801 O O . SER A 1 105 ? 5.414 28.688 -12.625 1 40.81 105 SER A O 1
ATOM 803 N N . LEU A 1 106 ? 5.535 26.594 -11.977 1 34.78 106 LEU A N 1
ATOM 804 C CA . LEU A 1 106 ? 6.93 26.844 -12.344 1 34.78 106 LEU A CA 1
ATOM 805 C C . LEU A 1 106 ? 7.113 26.781 -13.852 1 34.78 106 LEU A C 1
ATOM 807 O O . LEU A 1 106 ? 7.203 25.688 -14.43 1 34.78 106 LEU A O 1
ATOM 811 N N . THR A 1 107 ? 6.293 27.297 -14.641 1 31.31 107 THR A N 1
ATOM 812 C CA . THR A 1 107 ? 6.898 27.891 -15.82 1 31.31 107 THR A CA 1
ATOM 813 C C . THR A 1 107 ? 8.203 28.609 -15.469 1 31.31 107 THR A C 1
ATOM 815 O O . THR A 1 107 ? 8.18 29.656 -14.836 1 31.31 107 THR A O 1
ATOM 818 N N . LEU A 1 108 ? 9.211 28.031 -14.805 1 27.89 108 LEU A N 1
ATOM 819 C CA . LEU A 1 108 ? 10.461 28.672 -15.188 1 27.89 108 LEU A CA 1
ATOM 820 C C . LEU A 1 108 ? 10.828 28.328 -16.625 1 27.89 108 LEU A C 1
ATOM 822 O O . LEU A 1 108 ? 10.586 27.203 -17.078 1 27.89 108 LEU A O 1
ATOM 826 N N . MET B 1 1 ? 7.199 -0.725 18.547 1 32.03 1 MET B N 1
ATOM 827 C CA . MET B 1 1 ? 5.797 -1.077 18.359 1 32.03 1 MET B CA 1
ATOM 828 C C . MET B 1 1 ? 5.047 0.039 17.641 1 32.03 1 MET B C 1
ATOM 830 O O . MET B 1 1 ? 3.924 -0.162 17.172 1 32.03 1 MET B O 1
ATOM 834 N N . GLU B 1 2 ? 5.523 1.22 17.859 1 39.88 2 GLU B N 1
ATOM 835 C CA . GLU B 1 2 ? 4.93 2.539 17.656 1 39.88 2 GLU B CA 1
ATOM 836 C C . GLU B 1 2 ? 4.672 2.816 16.188 1 39.88 2 GLU B C 1
ATOM 838 O O . GLU B 1 2 ? 3.777 3.588 15.836 1 39.88 2 GLU B O 1
ATOM 843 N N . GLU B 1 3 ? 5.492 2.098 15.391 1 43.38 3 GLU B N 1
ATOM 844 C CA . GLU B 1 3 ? 5.586 2.621 14.023 1 43.38 3 GLU B CA 1
ATOM 845 C C . GLU B 1 3 ? 4.516 2.01 13.125 1 43.38 3 GLU B C 1
ATOM 847 O O . GLU B 1 3 ? 4.316 2.459 11.992 1 43.38 3 GLU B O 1
ATOM 852 N N . MET B 1 4 ? 3.996 0.86 13.586 1 47.06 4 MET B N 1
ATOM 853 C CA . MET B 1 4 ? 2.992 0.273 12.703 1 47.06 4 MET B CA 1
ATOM 854 C C . MET B 1 4 ? 1.667 1.02 12.82 1 47.06 4 MET B C 1
ATOM 856 O O . MET B 1 4 ? 1.115 1.151 13.914 1 47.06 4 MET B O 1
ATOM 860 N N . TYR B 1 5 ? 1.725 2.166 12.188 1 54.41 5 TYR B N 1
ATOM 861 C CA . TYR B 1 5 ? 0.475 2.92 12.164 1 54.41 5 TYR B CA 1
ATOM 862 C C . TYR B 1 5 ? -0.693 2.023 11.773 1 54.41 5 TYR B C 1
ATOM 864 O O . TYR B 1 5 ? -0.91 1.759 10.586 1 54.41 5 TYR B O 1
ATOM 872 N N . CYS B 1 6 ? -1.074 1.354 12.914 1 58.72 6 CYS B N 1
ATOM 873 C CA . CYS B 1 6 ? -2.148 0.384 12.727 1 58.72 6 CYS B CA 1
ATOM 874 C C . CYS B 1 6 ? -3.486 1.083 12.523 1 58.72 6 CYS B C 1
ATOM 876 O O . CYS B 1 6 ? -3.643 2.25 12.883 1 58.72 6 CYS B O 1
ATOM 878 N N . ALA B 1 7 ? -4.371 0.415 11.812 1 65.88 7 ALA B N 1
ATOM 879 C CA . ALA B 1 7 ? -5.742 0.897 11.672 1 65.88 7 ALA B CA 1
ATOM 880 C C . ALA B 1 7 ? -6.375 1.154 13.031 1 65.88 7 ALA B C 1
ATOM 882 O O . ALA B 1 7 ? -6.109 0.427 13.992 1 65.88 7 ALA B O 1
ATOM 883 N N . PRO B 1 8 ? -6.996 2.244 13.273 1 60.97 8 PRO B N 1
ATOM 884 C CA . PRO B 1 8 ? -7.566 2.623 14.57 1 60.97 8 PRO B CA 1
ATOM 885 C C . PRO B 1 8 ? -8.383 1.5 15.203 1 60.97 8 PRO B C 1
ATOM 887 O O . PRO B 1 8 ? -8.516 1.451 16.438 1 60.97 8 PRO B O 1
ATOM 890 N N . GLU B 1 9 ? -9.039 0.622 14.578 1 58.75 9 GLU B N 1
ATOM 891 C CA . GLU B 1 9 ? -9.93 -0.406 15.117 1 58.75 9 GLU B CA 1
ATOM 892 C C . GLU B 1 9 ? -9.156 -1.674 15.469 1 58.75 9 GLU B C 1
ATOM 894 O O . GLU B 1 9 ? -9.727 -2.641 15.969 1 58.75 9 GLU B O 1
ATOM 899 N N . ILE B 1 10 ? -7.91 -1.881 15.203 1 58.47 10 ILE B N 1
ATOM 900 C CA . ILE B 1 10 ? -7.18 -3.135 15.359 1 58.47 10 ILE B CA 1
ATOM 901 C C . ILE B 1 10 ? -7.133 -3.529 16.828 1 58.47 10 ILE B C 1
ATOM 903 O O . ILE B 1 10 ? -7.074 -4.715 17.156 1 58.47 10 ILE B O 1
ATOM 907 N N . GLY B 1 11 ? -7.277 -2.666 17.875 1 48.03 11 GLY B N 1
ATOM 908 C CA . GLY B 1 11 ? -7.191 -3.131 19.25 1 48.03 11 GLY B CA 1
ATOM 909 C C . GLY B 1 11 ? -8.125 -4.293 19.547 1 48.03 11 GLY B C 1
ATOM 910 O O . GLY B 1 11 ? -7.957 -4.988 20.562 1 48.03 11 GLY B O 1
ATOM 911 N N . GLY B 1 12 ? -9.281 -4.297 19.141 1 42.78 12 GLY B N 1
ATOM 912 C CA . GLY B 1 12 ? -10.164 -5.391 19.531 1 42.78 12 GLY B CA 1
ATOM 913 C C . GLY B 1 12 ? -9.805 -6.707 18.859 1 42.78 12 GLY B C 1
ATOM 914 O O . GLY B 1 12 ? -8.992 -6.746 17.938 1 42.78 12 GLY B O 1
ATOM 915 N N . VAL B 1 13 ? -10.18 -7.922 19.5 1 42.56 13 VAL B N 1
ATOM 916 C CA . VAL B 1 13 ? -9.961 -9.32 19.141 1 42.56 13 VAL B CA 1
ATOM 917 C C . VAL B 1 13 ? -10.07 -9.477 17.625 1 42.56 13 VAL B C 1
ATOM 919 O O . VAL B 1 13 ? -9.969 -10.594 17.094 1 42.56 13 VAL B O 1
ATOM 922 N N . SER B 1 14 ? -10.766 -8.656 16.906 1 44.81 14 SER B N 1
ATOM 923 C CA . SER B 1 14 ? -11.312 -9.102 15.633 1 44.81 14 SER B CA 1
ATOM 924 C C . SER B 1 14 ? -10.234 -9.164 14.555 1 44.81 14 SER B C 1
ATOM 926 O O . SER B 1 14 ? -9.234 -8.445 14.633 1 44.81 14 SER B O 1
ATOM 928 N N . LYS B 1 15 ? -10.305 -10.047 13.477 1 49.88 15 LYS B N 1
ATOM 929 C CA . LYS B 1 15 ? -9.695 -10.516 12.234 1 49.88 15 LYS B CA 1
ATOM 930 C C . LYS B 1 15 ? -9.234 -9.344 11.375 1 49.88 15 LYS B C 1
ATOM 932 O O . LYS B 1 15 ? -9.875 -8.289 11.352 1 49.88 15 LYS B O 1
ATOM 937 N N . ILE B 1 16 ? -7.871 -9.227 11.211 1 54.5 16 ILE B N 1
ATOM 938 C CA . ILE B 1 16 ? -7.32 -8.406 10.141 1 54.5 16 ILE B CA 1
ATOM 939 C C . ILE B 1 16 ? -8.273 -8.406 8.945 1 54.5 16 ILE B C 1
ATOM 941 O O . ILE B 1 16 ? -8.562 -9.461 8.375 1 54.5 16 ILE B O 1
ATOM 945 N N . THR B 1 17 ? -9.18 -7.34 8.797 1 68 17 THR B N 1
ATOM 946 C CA . THR B 1 17 ? -10.18 -7.191 7.746 1 68 17 THR B CA 1
ATOM 947 C C . THR B 1 17 ? -9.586 -6.477 6.535 1 68 17 THR B C 1
ATOM 949 O O . THR B 1 17 ? -8.469 -5.953 6.602 1 68 17 THR B O 1
ATOM 952 N N . GLU B 1 18 ? -10.211 -6.668 5.445 1 80.06 18 GLU B N 1
ATOM 953 C CA . GLU B 1 18 ? -9.891 -5.941 4.219 1 80.06 18 GLU B CA 1
ATOM 954 C C . GLU B 1 18 ? -9.812 -4.441 4.469 1 80.06 18 GLU B C 1
ATOM 956 O O . GLU B 1 18 ? -9 -3.744 3.861 1 80.06 18 GLU B O 1
ATOM 961 N N . ALA B 1 19 ? -10.547 -4.027 5.457 1 84.06 19 ALA B N 1
ATOM 962 C CA . ALA B 1 19 ? -10.578 -2.605 5.797 1 84.06 19 ALA B CA 1
ATOM 963 C C . ALA B 1 19 ? -9.227 -2.148 6.352 1 84.06 19 ALA B C 1
ATOM 965 O O . ALA B 1 19 ? -8.773 -1.039 6.059 1 84.06 19 ALA B O 1
ATOM 966 N N . CYS B 1 20 ? -8.602 -2.965 7.133 1 85 20 CYS B N 1
ATOM 967 C CA . CYS B 1 20 ? -7.289 -2.645 7.688 1 85 20 CYS B CA 1
ATOM 968 C C . CYS B 1 20 ? -6.242 -2.539 6.59 1 85 20 CYS B C 1
ATOM 970 O O . CYS B 1 20 ? -5.316 -1.732 6.684 1 85 20 CYS B O 1
ATOM 972 N N . ASP B 1 21 ? -6.426 -3.352 5.586 1 87.75 21 ASP B N 1
ATOM 973 C CA . ASP B 1 21 ? -5.5 -3.307 4.457 1 87.75 21 ASP B CA 1
ATOM 974 C C . ASP B 1 21 ? -5.582 -1.965 3.732 1 87.75 21 ASP B C 1
ATOM 976 O O . ASP B 1 21 ? -4.559 -1.4 3.342 1 87.75 21 ASP B O 1
ATOM 980 N N . TRP B 1 22 ? -6.73 -1.432 3.635 1 92.75 22 TRP B N 1
ATOM 981 C CA . TRP B 1 22 ? -6.898 -0.195 2.879 1 92.75 22 TRP B CA 1
ATOM 982 C C . TRP B 1 22 ? -6.402 1.004 3.68 1 92.75 22 TRP B C 1
ATOM 984 O O . TRP B 1 22 ? -5.832 1.941 3.117 1 92.75 22 TRP B O 1
ATOM 994 N N . TRP B 1 23 ? -6.605 0.925 5.035 1 91.94 23 TRP B N 1
ATOM 995 C CA . TRP B 1 23 ? -5.965 1.935 5.871 1 91.94 23 TRP B CA 1
ATOM 996 C C . TRP B 1 23 ? -4.449 1.912 5.684 1 91.94 23 TRP B C 1
ATOM 998 O O . TRP B 1 23 ? -3.822 2.961 5.512 1 91.94 23 TRP B O 1
ATOM 1008 N N . SER B 1 24 ? -3.865 0.735 5.633 1 90.94 24 SER B N 1
ATOM 1009 C CA . SER B 1 24 ? -2.428 0.575 5.445 1 90.94 24 SER B CA 1
ATOM 1010 C C . SER B 1 24 ? -1.984 1.105 4.086 1 90.94 24 SER B C 1
ATOM 1012 O O . SER B 1 24 ? -0.935 1.742 3.975 1 90.94 24 SER B O 1
ATOM 1014 N N . LEU B 1 25 ? -2.809 0.802 3.119 1 94.44 25 LEU B N 1
ATOM 1015 C CA . LEU B 1 25 ? -2.514 1.351 1.8 1 94.44 25 LEU B CA 1
ATOM 1016 C C . LEU B 1 25 ? -2.475 2.875 1.841 1 94.44 25 LEU B C 1
ATOM 1018 O O . LEU B 1 25 ? -1.553 3.49 1.303 1 94.44 25 LEU B O 1
ATOM 1022 N N . GLY B 1 26 ? -3.465 3.445 2.475 1 95.56 26 GLY B N 1
ATOM 1023 C CA . GLY B 1 26 ? -3.492 4.891 2.637 1 95.56 26 GLY B CA 1
ATOM 1024 C C . GLY B 1 26 ? -2.252 5.441 3.312 1 95.56 26 GLY B C 1
ATOM 1025 O O . GLY B 1 26 ? -1.688 6.445 2.869 1 95.56 26 GLY B O 1
ATOM 1026 N N . ALA B 1 27 ? -1.814 4.789 4.301 1 93.62 27 ALA B N 1
ATOM 1027 C CA . ALA B 1 27 ? -0.64 5.238 5.043 1 93.62 27 ALA B CA 1
ATOM 1028 C C . ALA B 1 27 ? 0.616 5.168 4.18 1 93.62 27 ALA B C 1
ATOM 1030 O O . ALA B 1 27 ? 1.449 6.078 4.211 1 93.62 27 ALA B O 1
ATOM 1031 N N . LEU B 1 28 ? 0.762 4.141 3.477 1 93.44 28 LEU B N 1
ATOM 1032 C CA . LEU B 1 28 ? 1.929 3.984 2.615 1 93.44 28 LEU B CA 1
ATOM 1033 C C . LEU B 1 28 ? 1.908 5.008 1.483 1 93.44 28 LEU B C 1
ATOM 1035 O O . LEU B 1 28 ? 2.941 5.594 1.151 1 93.44 28 LEU B O 1
ATOM 1039 N N . LEU B 1 29 ? 0.716 5.25 0.884 1 96.12 29 LEU B N 1
ATOM 1040 C CA . LEU B 1 29 ? 0.593 6.234 -0.186 1 96.12 29 LEU B CA 1
ATOM 1041 C C . LEU B 1 29 ? 0.851 7.645 0.34 1 96.12 29 LEU B C 1
ATOM 1043 O O . LEU B 1 29 ? 1.405 8.484 -0.372 1 96.12 29 LEU B O 1
ATOM 1047 N N . TYR B 1 30 ? 0.424 7.895 1.566 1 95.12 30 TYR B N 1
ATOM 1048 C CA . TYR B 1 30 ? 0.74 9.18 2.176 1 95.12 30 TYR B CA 1
ATOM 1049 C C . TYR B 1 30 ? 2.246 9.414 2.207 1 95.12 30 TYR B C 1
ATOM 1051 O O . TYR B 1 30 ? 2.719 10.5 1.864 1 95.12 30 TYR B O 1
ATOM 1059 N N . GLU B 1 31 ? 2.957 8.391 2.57 1 92.19 31 GLU B N 1
ATOM 1060 C CA . GLU B 1 31 ? 4.414 8.453 2.613 1 92.19 31 GLU B CA 1
ATOM 1061 C C . GLU B 1 31 ? 5 8.656 1.217 1 92.19 31 GLU B C 1
ATOM 1063 O O . GLU B 1 31 ? 5.895 9.484 1.023 1 92.19 31 GLU B O 1
ATOM 1068 N N . LEU B 1 32 ? 4.457 7.969 0.291 1 93.44 32 LEU B N 1
ATOM 1069 C CA . LEU B 1 32 ? 4.926 8.109 -1.084 1 93.44 32 LEU B CA 1
ATOM 1070 C C . LEU B 1 32 ? 4.676 9.523 -1.602 1 93.44 32 LEU B C 1
ATOM 1072 O O . LEU B 1 32 ? 5.523 10.094 -2.287 1 93.44 32 LEU B O 1
ATOM 1076 N N . LEU B 1 33 ? 3.621 10.078 -1.241 1 93.94 33 LEU B N 1
ATOM 1077 C CA . LEU B 1 33 ? 3.178 11.344 -1.807 1 93.94 33 LEU B CA 1
ATOM 1078 C C . LEU B 1 33 ? 3.836 12.523 -1.09 1 93.94 33 LEU B C 1
ATOM 1080 O O . LEU B 1 33 ? 4.125 13.547 -1.707 1 93.94 33 LEU B O 1
ATOM 1084 N N . THR B 1 34 ? 4.109 12.328 0.183 1 93 34 THR B N 1
ATOM 1085 C CA . THR B 1 34 ? 4.551 13.477 0.966 1 93 34 THR B CA 1
ATOM 1086 C C . THR B 1 34 ? 6.023 13.336 1.338 1 93 34 THR B C 1
ATOM 1088 O O . THR B 1 34 ? 6.664 14.32 1.73 1 93 34 THR B O 1
ATOM 1091 N N . GLY B 1 35 ? 6.48 12.141 1.376 1 88.12 35 GLY B N 1
ATOM 1092 C CA . GLY B 1 35 ? 7.855 11.891 1.787 1 88.12 35 GLY B CA 1
ATOM 1093 C C . GLY B 1 35 ? 8 11.68 3.283 1 88.12 35 GLY B C 1
ATOM 1094 O O . GLY B 1 35 ? 9.102 11.406 3.771 1 88.12 35 GLY B O 1
ATOM 1095 N N . THR B 1 36 ? 6.934 11.758 3.969 1 89.62 36 THR B N 1
ATOM 1096 C CA . THR B 1 36 ? 6.93 11.578 5.418 1 89.62 36 THR B CA 1
ATOM 1097 C C . THR B 1 36 ? 5.918 10.516 5.828 1 89.62 36 THR B C 1
ATOM 1099 O O . THR B 1 36 ? 4.762 10.555 5.402 1 89.62 36 THR B O 1
ATOM 1102 N N . PRO B 1 37 ? 6.41 9.562 6.602 1 89.19 37 PRO B N 1
ATOM 1103 C CA . PRO B 1 37 ? 5.453 8.547 7.062 1 89.19 37 PRO B CA 1
ATOM 1104 C C . PRO B 1 37 ? 4.273 9.156 7.82 1 89.19 37 PRO B C 1
ATOM 1106 O O . PRO B 1 37 ? 4.438 10.141 8.539 1 89.19 37 PRO B O 1
ATOM 1109 N N . LEU B 1 38 ? 3.158 8.516 7.645 1 89.88 38 LEU B N 1
ATOM 1110 C CA . LEU B 1 38 ? 1.931 9 8.266 1 89.88 38 LEU B CA 1
ATOM 1111 C C . LEU B 1 38 ? 2.094 9.117 9.773 1 89.88 38 LEU B C 1
ATOM 1113 O O . LEU B 1 38 ? 1.653 10.102 10.375 1 89.88 38 LEU B O 1
ATOM 1117 N N . TRP B 1 39 ? 2.752 8.195 10.398 1 85 39 TRP B N 1
ATOM 1118 C CA . TRP B 1 39 ? 2.881 8.188 11.852 1 85 39 TRP B CA 1
ATOM 1119 C C . TRP B 1 39 ? 3.73 9.359 12.336 1 85 39 TRP B C 1
ATOM 1121 O O . TRP B 1 39 ? 3.602 9.805 13.477 1 85 39 TRP B O 1
ATOM 1131 N N . GLN B 1 40 ? 4.645 9.812 11.547 1 88.12 40 GLN B N 1
ATOM 1132 C CA . GLN B 1 40 ? 5.453 10.969 11.898 1 88.12 40 GLN B CA 1
ATOM 1133 C C . GLN B 1 40 ? 4.629 12.25 11.844 1 88.12 40 GLN B C 1
ATOM 1135 O O . GLN B 1 40 ? 4.777 13.133 12.695 1 88.12 40 GLN B O 1
ATOM 1140 N N . CYS B 1 41 ? 3.785 12.391 10.852 1 89.06 41 CYS B N 1
ATOM 1141 C CA . CYS B 1 41 ? 2.955 13.578 10.672 1 89.06 41 CYS B CA 1
ATOM 1142 C C . CYS B 1 41 ? 1.767 13.555 11.625 1 89.06 41 CYS B C 1
ATOM 1144 O O . CYS B 1 41 ? 1.267 14.617 12.016 1 89.06 41 CYS B O 1
ATOM 1146 N N . HIS B 1 42 ? 1.308 12.328 11.914 1 88.88 42 HIS B N 1
ATOM 1147 C CA . HIS B 1 42 ? 0.179 12.133 12.82 1 88.88 42 HIS B CA 1
ATOM 1148 C C . HIS B 1 42 ? 0.517 11.125 13.914 1 88.88 42 HIS B C 1
ATOM 1150 O O . HIS B 1 42 ? -0.014 10.016 13.922 1 88.88 42 HIS B O 1
ATOM 1156 N N . PRO B 1 43 ? 1.348 11.508 14.82 1 82.38 43 PRO B N 1
ATOM 1157 C CA . PRO B 1 43 ? 1.819 10.578 15.844 1 82.38 43 PRO B CA 1
ATOM 1158 C C . PRO B 1 43 ? 0.689 10.039 16.719 1 82.38 43 PRO B C 1
ATOM 1160 O O . PRO B 1 43 ? 0.779 8.922 17.234 1 82.38 43 PRO B O 1
ATOM 1163 N N . THR B 1 44 ? -0.389 10.781 16.891 1 81.44 44 THR B N 1
ATOM 1164 C CA . THR B 1 44 ? -1.503 10.336 17.719 1 81.44 44 THR B CA 1
ATOM 1165 C C . THR B 1 44 ? -2.572 9.656 16.875 1 81.44 44 THR B C 1
ATOM 1167 O O . THR B 1 44 ? -3.633 9.289 17.375 1 81.44 44 THR B O 1
ATOM 1170 N N . GLY B 1 45 ? -2.297 9.555 15.594 1 83.44 45 GLY B N 1
ATOM 1171 C CA . GLY B 1 45 ? -3.268 8.953 14.695 1 83.44 45 GLY B CA 1
ATOM 1172 C C . GLY B 1 45 ? -4.172 9.969 14.023 1 83.44 45 GLY B C 1
ATOM 1173 O O . GLY B 1 45 ? -4.117 11.164 14.336 1 83.44 45 GLY B O 1
ATOM 1174 N N . VAL B 1 46 ? -4.891 9.453 13.102 1 87.25 46 VAL B N 1
ATOM 1175 C CA . VAL B 1 46 ? -5.926 10.242 12.438 1 87.25 46 VAL B CA 1
ATOM 1176 C C . VAL B 1 46 ? -7.285 9.953 13.07 1 87.25 46 VAL B C 1
ATOM 1178 O O . VAL B 1 46 ? -7.711 8.797 13.141 1 87.25 46 VAL B O 1
ATOM 1181 N N . HIS B 1 47 ? -7.902 10.961 13.609 1 86.88 47 HIS B N 1
ATOM 1182 C CA . HIS B 1 47 ? -9.203 10.844 14.258 1 86.88 47 HIS B CA 1
ATOM 1183 C C . HIS B 1 47 ? -10.008 12.125 14.117 1 86.88 47 HIS B C 1
ATOM 1185 O O . HIS B 1 47 ? -9.492 13.141 13.656 1 86.88 47 HIS B O 1
ATOM 1191 N N . PRO B 1 48 ? -11.273 12 14.414 1 87.31 48 PRO B N 1
ATOM 1192 C CA . PRO B 1 48 ? -12.164 13.133 14.188 1 87.31 48 PRO B CA 1
ATOM 1193 C C . PRO B 1 48 ? -11.648 14.422 14.82 1 87.31 48 PRO B C 1
ATOM 1195 O O . PRO B 1 48 ? -11.875 15.516 14.289 1 87.31 48 PRO B O 1
ATOM 1198 N N . HIS B 1 49 ? -10.883 14.43 15.914 1 89.38 49 HIS B N 1
ATOM 1199 C CA . HIS B 1 49 ? -10.383 15.617 16.594 1 89.38 49 HIS B CA 1
ATOM 1200 C C . HIS B 1 49 ? -9.039 16.047 16.016 1 89.38 49 HIS B C 1
ATOM 1202 O O . HIS B 1 49 ? -8.562 17.156 16.312 1 89.38 49 HIS B O 1
ATOM 1208 N N . THR B 1 50 ? -8.414 15.156 15.281 1 88.75 50 THR B N 1
ATOM 1209 C CA . THR B 1 50 ? -7.18 15.43 14.555 1 88.75 50 THR B CA 1
ATOM 1210 C C . THR B 1 50 ? -7.281 14.945 13.117 1 88.75 50 THR B C 1
ATOM 1212 O O . THR B 1 50 ? -6.801 13.859 12.781 1 88.75 50 THR B O 1
ATOM 1215 N N . PRO B 1 51 ? -7.848 15.773 12.297 1 90.44 51 PRO B N 1
ATOM 1216 C CA . PRO B 1 51 ? -8.078 15.344 10.914 1 90.44 51 PRO B CA 1
ATOM 1217 C C . PRO B 1 51 ? -6.777 15.18 10.125 1 90.44 51 PRO B C 1
ATOM 1219 O O . PRO B 1 51 ? -5.758 15.781 10.477 1 90.44 51 PRO B O 1
ATOM 1222 N N . LEU B 1 52 ? -6.887 14.391 9.133 1 94.19 52 LEU B N 1
ATOM 1223 C CA . LEU B 1 52 ? -5.77 14.141 8.234 1 94.19 52 LEU B CA 1
ATOM 1224 C C . LEU B 1 52 ? -5.297 15.43 7.582 1 94.19 52 LEU B C 1
ATOM 1226 O O . LEU B 1 52 ? -6.109 16.219 7.09 1 94.19 52 LEU B O 1
ATOM 1230 N N . ARG B 1 53 ? -3.98 15.664 7.598 1 95.06 53 ARG B N 1
ATOM 1231 C CA . ARG B 1 53 ? -3.395 16.797 6.902 1 95.06 53 ARG B CA 1
ATOM 1232 C C . ARG B 1 53 ? -3.086 16.453 5.449 1 95.06 53 ARG B C 1
ATOM 1234 O O . ARG B 1 53 ? -2.332 15.523 5.176 1 95.06 53 ARG B O 1
ATOM 1241 N N . ILE B 1 54 ? -3.674 17.25 4.57 1 95.69 54 ILE B N 1
ATOM 1242 C CA . ILE B 1 54 ? -3.447 17.047 3.146 1 95.69 54 ILE B CA 1
ATOM 1243 C C . ILE B 1 54 ? -2.65 18.203 2.572 1 95.69 54 ILE B C 1
ATOM 1245 O O . ILE B 1 54 ? -3.166 1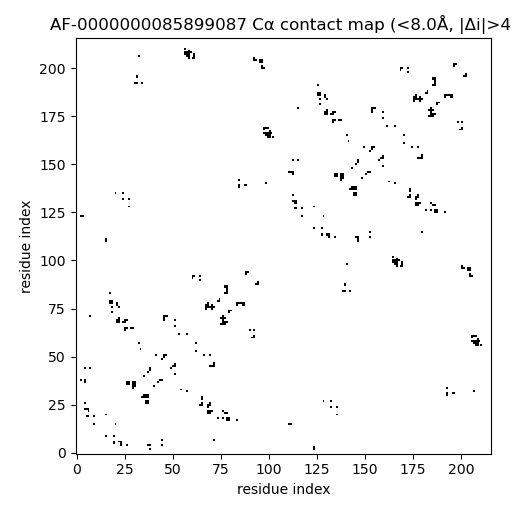9.328 2.463 1 95.69 54 ILE B O 1
ATOM 1249 N N . PRO B 1 55 ? -1.448 17.906 2.174 1 94.94 55 PRO B N 1
ATOM 1250 C CA . PRO B 1 55 ? -0.678 19 1.57 1 94.94 55 PRO B CA 1
ATOM 1251 C C . PRO B 1 55 ? -1.32 19.531 0.295 1 94.94 55 PRO B C 1
ATOM 1253 O O . PRO B 1 55 ? -1.935 18.781 -0.461 1 94.94 55 PRO B O 1
ATOM 1256 N N . GLU B 1 56 ? -1.028 20.781 -0.002 1 94.44 56 GLU B N 1
ATOM 1257 C CA . GLU B 1 56 ? -1.686 21.469 -1.108 1 94.44 56 GLU B CA 1
ATOM 1258 C C . GLU B 1 56 ? -1.087 21.062 -2.449 1 94.44 56 GLU B C 1
ATOM 1260 O O . GLU B 1 56 ? -1.704 21.25 -3.498 1 94.44 56 GLU B O 1
ATOM 1265 N N . PHE B 1 57 ? 0.035 20.484 -2.475 1 95.12 57 PHE B N 1
ATOM 1266 C CA . PHE B 1 57 ? 0.685 20.172 -3.74 1 95.12 57 PHE B CA 1
ATOM 1267 C C . PHE B 1 57 ? 0.153 18.859 -4.305 1 95.12 57 PHE B C 1
ATOM 1269 O O . PHE B 1 57 ? 0.46 18.5 -5.445 1 95.12 57 PHE B O 1
ATOM 1276 N N . LEU B 1 58 ? -0.672 18.234 -3.514 1 95.94 58 LEU B N 1
ATOM 1277 C CA . LEU B 1 58 ? -1.23 16.969 -4.004 1 95.94 58 LEU B CA 1
ATOM 1278 C C . LEU B 1 58 ? -2.324 17.234 -5.035 1 95.94 58 LEU B C 1
ATOM 1280 O O . LEU B 1 58 ? -3.1 18.172 -4.898 1 95.94 58 LEU B O 1
ATOM 1284 N N . SER B 1 59 ? -2.35 16.359 -6.016 1 96.38 59 SER B N 1
ATOM 1285 C CA . SER B 1 59 ? -3.467 16.422 -6.953 1 96.38 59 SER B CA 1
ATOM 1286 C C . SER B 1 59 ? -4.797 16.188 -6.242 1 96.38 59 SER B C 1
ATOM 1288 O O . SER B 1 59 ? -4.828 15.617 -5.148 1 96.38 59 SER B O 1
ATOM 1290 N N . THR B 1 60 ? -5.828 16.625 -6.875 1 96.38 60 THR B N 1
ATOM 1291 C CA . THR B 1 60 ? -7.168 16.422 -6.328 1 96.38 60 THR B CA 1
ATOM 1292 C C . THR B 1 60 ? -7.461 14.93 -6.148 1 96.38 60 THR B C 1
ATOM 1294 O O . THR B 1 60 ? -8.031 14.523 -5.133 1 96.38 60 THR B O 1
ATOM 1297 N N . ALA B 1 61 ? -6.984 14.117 -7.109 1 97.12 61 ALA B N 1
ATOM 1298 C CA . ALA B 1 61 ? -7.207 12.68 -7.039 1 97.12 61 ALA B CA 1
ATOM 1299 C C . ALA B 1 61 ? -6.43 12.062 -5.883 1 97.12 61 ALA B C 1
ATOM 1301 O O . ALA B 1 61 ? -6.949 11.203 -5.164 1 97.12 61 ALA B O 1
ATOM 1302 N N . ALA B 1 62 ? -5.25 12.516 -5.688 1 97.56 62 ALA B N 1
ATOM 1303 C CA . ALA B 1 62 ? -4.426 12.008 -4.59 1 97.56 62 ALA B CA 1
ATOM 1304 C C . ALA B 1 62 ? -5.023 12.383 -3.238 1 97.56 62 ALA B C 1
ATOM 1306 O O . ALA B 1 62 ? -5.125 11.547 -2.342 1 97.56 62 ALA B O 1
ATOM 1307 N N . ALA B 1 63 ? -5.41 13.594 -3.141 1 97.31 63 ALA B N 1
ATOM 1308 C CA . ALA B 1 63 ? -6 14.086 -1.9 1 97.31 63 ALA B CA 1
ATOM 1309 C C . ALA B 1 63 ? -7.273 13.32 -1.555 1 97.31 63 ALA B C 1
ATOM 1311 O O . ALA B 1 63 ? -7.469 12.914 -0.406 1 97.31 63 ALA B O 1
ATOM 1312 N N . SER B 1 64 ? -8.102 13.172 -2.572 1 97.94 64 SER B N 1
ATOM 1313 C CA . SER B 1 64 ? -9.352 12.445 -2.357 1 97.94 64 SER B CA 1
ATOM 1314 C C . SER B 1 64 ? -9.094 11 -1.96 1 97.94 64 SER B C 1
ATOM 1316 O O . SER B 1 64 ? -9.742 10.477 -1.053 1 97.94 64 SER B O 1
ATOM 1318 N N . LEU B 1 65 ? -8.164 10.375 -2.627 1 97.94 65 LEU B N 1
ATOM 1319 C CA . LEU B 1 65 ? -7.828 8.984 -2.322 1 97.94 65 LEU B CA 1
ATOM 1320 C C . LEU B 1 65 ? -7.391 8.844 -0.869 1 97.94 65 LEU B C 1
ATOM 1322 O O . LEU B 1 65 ? -7.922 8 -0.139 1 97.94 65 LEU B O 1
ATOM 1326 N N . LEU B 1 66 ? -6.461 9.68 -0.408 1 97.5 66 LEU B N 1
ATOM 1327 C CA . LEU B 1 66 ? -5.934 9.609 0.95 1 97.5 66 LEU B CA 1
ATOM 1328 C C . LEU B 1 66 ? -7.039 9.836 1.975 1 97.5 66 LEU B C 1
ATOM 1330 O O . LEU B 1 66 ? -7.16 9.086 2.947 1 97.5 66 LEU B O 1
ATOM 1334 N N . THR B 1 67 ? -7.832 10.805 1.712 1 97.31 67 THR B N 1
ATOM 1335 C CA . THR B 1 67 ? -8.922 11.141 2.625 1 97.31 67 THR B CA 1
ATOM 1336 C C . THR B 1 67 ? -9.883 9.969 2.775 1 97.31 67 THR B C 1
ATOM 1338 O O . THR B 1 67 ? -10.336 9.672 3.881 1 97.31 67 THR B O 1
ATOM 1341 N N . GLU B 1 68 ? -10.172 9.328 1.721 1 97.44 68 GLU 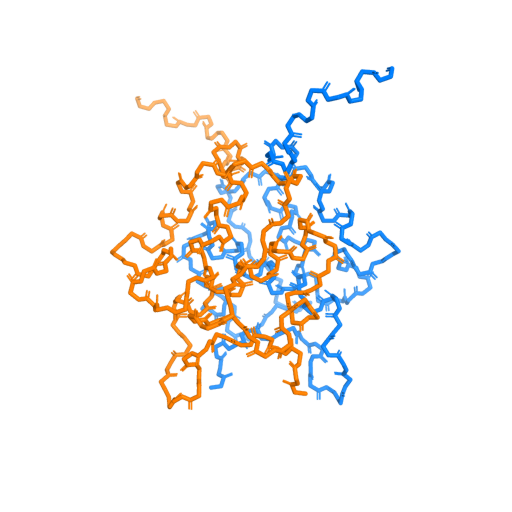B N 1
ATOM 1342 C CA . GLU B 1 68 ? -11.141 8.242 1.728 1 97.44 68 GLU B CA 1
ATOM 1343 C C . GLU B 1 68 ? -10.547 6.973 2.322 1 97.44 68 GLU B C 1
ATOM 1345 O O . GLU B 1 68 ? -11.234 6.207 2.996 1 97.44 68 GLU B O 1
ATOM 1350 N N . LEU B 1 69 ? -9.297 6.723 2.086 1 96.31 69 LEU B N 1
ATOM 1351 C CA . LEU B 1 69 ? -8.641 5.531 2.619 1 96.31 69 LEU B CA 1
ATOM 1352 C C . LEU B 1 69 ? -8.406 5.668 4.117 1 96.31 69 LEU B C 1
ATOM 1354 O O . LEU B 1 69 ? -8.414 4.672 4.848 1 96.31 69 LEU B O 1
ATOM 1358 N N . LEU B 1 70 ? -8.18 6.871 4.629 1 95.19 70 LEU B N 1
ATOM 1359 C CA . LEU B 1 70 ? -7.77 7.094 6.012 1 95.19 70 LEU B CA 1
ATOM 1360 C C . LEU B 1 70 ? -8.922 7.668 6.832 1 95.19 70 LEU B C 1
ATOM 1362 O O . LEU B 1 70 ? -8.695 8.445 7.766 1 95.19 70 LEU B O 1
ATOM 1366 N N . GLN B 1 71 ? -10.047 7.348 6.387 1 93.38 71 GLN B N 1
ATOM 1367 C CA . GLN B 1 71 ? -11.219 7.668 7.195 1 93.38 71 GLN B CA 1
ATOM 1368 C C . GLN B 1 71 ? -11.188 6.918 8.523 1 93.38 71 GLN B C 1
ATOM 1370 O O . GLN B 1 71 ? -10.977 5.703 8.555 1 93.38 71 GLN B O 1
ATOM 1375 N N . PHE B 1 72 ? -11.453 7.602 9.57 1 87.81 72 PHE B N 1
ATOM 1376 C CA . PHE B 1 72 ? -11.438 7.031 10.906 1 87.81 72 PHE B CA 1
ATOM 1377 C C . PHE B 1 72 ? -12.523 5.973 11.062 1 87.81 72 PHE B C 1
ATOM 1379 O O . PHE B 1 72 ? -12.273 4.895 11.609 1 87.81 72 PHE B O 1
ATOM 1386 N N . ASP B 1 73 ? -13.703 6.348 10.625 1 88.88 73 ASP B N 1
ATOM 1387 C CA . ASP B 1 73 ? -14.828 5.418 10.68 1 88.88 73 ASP B CA 1
ATOM 1388 C C . ASP B 1 73 ? -14.75 4.398 9.539 1 88.88 73 ASP B C 1
ATOM 1390 O O . ASP B 1 73 ? -14.797 4.77 8.367 1 88.88 73 ASP B O 1
ATOM 1394 N N . VAL B 1 74 ? -14.695 3.197 9.852 1 88.62 74 VAL B N 1
ATOM 1395 C CA . VAL B 1 74 ? -14.539 2.111 8.891 1 88.62 74 VAL B CA 1
ATOM 1396 C C . VAL B 1 74 ? -15.688 2.146 7.879 1 88.62 74 VAL B C 1
ATOM 1398 O O . VAL B 1 74 ? -15.492 1.848 6.699 1 88.62 74 VAL B O 1
ATOM 1401 N N . CYS B 1 75 ? -16.859 2.543 8.305 1 90.25 75 CYS B N 1
ATOM 1402 C CA . CYS B 1 75 ? -18.031 2.543 7.457 1 90.25 75 CYS B CA 1
ATOM 1403 C C . CYS B 1 75 ? -17.875 3.52 6.297 1 90.25 75 CYS B C 1
ATOM 1405 O O . CYS B 1 75 ? -18.531 3.369 5.262 1 90.25 75 CYS B O 1
ATOM 1407 N N . TYR B 1 76 ? -16.984 4.469 6.449 1 92.06 76 TYR B N 1
ATOM 1408 C CA . TYR B 1 76 ? -16.797 5.492 5.426 1 92.06 76 TYR B CA 1
ATOM 1409 C C . TYR B 1 76 ? -15.484 5.297 4.688 1 92.06 76 TYR B C 1
ATOM 1411 O O . TYR B 1 76 ? -15.172 6.031 3.746 1 92.06 76 TYR B O 1
ATOM 1419 N N . ARG B 1 77 ? -14.828 4.289 5.02 1 93.81 77 ARG B N 1
ATOM 1420 C CA . ARG B 1 77 ? -13.508 4.082 4.434 1 93.81 77 ARG B CA 1
ATOM 1421 C C . ARG B 1 77 ? -13.609 3.451 3.051 1 93.81 77 ARG B C 1
ATOM 1423 O O . ARG B 1 77 ? -14.391 2.516 2.85 1 93.81 77 ARG B O 1
ATOM 1430 N N . LEU B 1 78 ? -12.844 3.963 2.166 1 96.12 78 LEU B N 1
ATOM 1431 C CA . LEU B 1 78 ? -12.812 3.424 0.81 1 96.12 78 LEU B CA 1
ATOM 1432 C C . LEU B 1 78 ? -12.5 1.933 0.824 1 96.12 78 LEU B C 1
ATOM 1434 O O . LEU B 1 78 ? -11.555 1.502 1.492 1 96.12 78 LEU B O 1
ATOM 1438 N N . GLY B 1 79 ? -13.352 1.169 0.128 1 93.44 79 GLY B N 1
ATOM 1439 C CA . GLY B 1 79 ? -13.109 -0.259 -0.009 1 93.44 79 GLY B CA 1
ATOM 14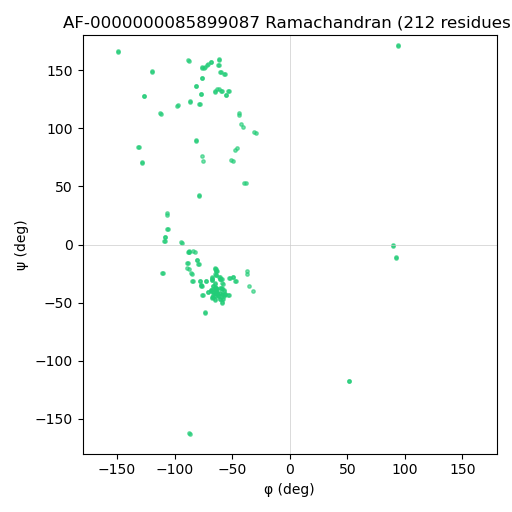40 C C . GLY B 1 79 ? -13.789 -1.084 1.068 1 93.44 79 GLY B C 1
ATOM 1441 O O . GLY B 1 79 ? -13.758 -2.314 1.024 1 93.44 79 GLY B O 1
ATOM 1442 N N . SER B 1 80 ? -14.312 -0.498 2.113 1 89.94 80 SER B N 1
ATOM 1443 C CA . SER B 1 80 ? -14.945 -1.23 3.203 1 89.94 80 SER B CA 1
ATOM 1444 C C . SER B 1 80 ? -16.375 -1.628 2.84 1 89.94 80 SER B C 1
ATOM 1446 O O . SER B 1 80 ? -16.969 -2.48 3.498 1 89.94 80 SER B O 1
ATOM 1448 N N . GLY B 1 81 ? -16.906 -1.11 1.843 1 86.5 81 GLY B N 1
ATOM 1449 C CA . GLY B 1 81 ? -18.25 -1.438 1.415 1 86.5 81 GLY B CA 1
ATOM 1450 C C . GLY B 1 81 ? -18.312 -2.643 0.496 1 86.5 81 GLY B C 1
ATOM 1451 O O . GLY B 1 81 ? -17.422 -3.496 0.524 1 86.5 81 GLY B O 1
ATOM 1452 N N . GLY B 1 82 ? -19.406 -2.791 -0.2 1 87.06 82 GLY B N 1
ATOM 1453 C CA . GLY B 1 82 ? -19.672 -3.938 -1.051 1 87.06 82 GLY B CA 1
ATOM 1454 C C . GLY B 1 82 ? -18.703 -4.066 -2.211 1 87.06 82 GLY B C 1
ATOM 1455 O O . GLY B 1 82 ? -18.469 -5.168 -2.705 1 87.06 82 GLY B O 1
ATOM 1456 N N . GLY B 1 83 ? -18.031 -2.982 -2.648 1 91 83 GLY B N 1
ATOM 1457 C CA . GLY B 1 83 ? -17.141 -3.018 -3.801 1 91 83 GLY B CA 1
ATOM 1458 C C . GLY B 1 83 ? -15.734 -3.467 -3.455 1 91 83 GLY B C 1
ATOM 1459 O O . GLY B 1 83 ? -15.008 -3.947 -4.324 1 91 83 GLY B O 1
ATOM 1460 N N . GLY B 1 84 ? -15.391 -3.262 -2.174 1 91.25 84 GLY B N 1
ATOM 1461 C CA . GLY B 1 84 ? -14.094 -3.73 -1.701 1 91.25 84 GLY B CA 1
ATOM 1462 C C . GLY B 1 84 ? -12.945 -3.277 -2.576 1 91.25 84 GLY B C 1
ATOM 1463 O O . GLY B 1 84 ? -12.773 -2.08 -2.818 1 91.25 84 GLY B O 1
ATOM 1464 N N . VAL B 1 85 ? -12.281 -4.242 -3.15 1 91.44 85 VAL B N 1
ATOM 1465 C CA . VAL B 1 85 ? -11.102 -4.043 -3.977 1 91.44 85 VAL B CA 1
ATOM 1466 C C . VAL B 1 85 ? -11.469 -3.244 -5.227 1 91.44 85 VAL B C 1
ATOM 1468 O O . VAL B 1 85 ? -10.703 -2.375 -5.66 1 91.44 85 VAL B O 1
ATOM 1471 N N . SER B 1 86 ? -12.586 -3.521 -5.789 1 93.75 86 SER B N 1
ATOM 1472 C CA . SER B 1 86 ? -13.023 -2.844 -7.008 1 93.75 86 SER B CA 1
ATOM 1473 C C . SER B 1 86 ? -13.156 -1.341 -6.785 1 93.75 86 SER B C 1
ATOM 1475 O O . SER B 1 86 ? -12.812 -0.546 -7.664 1 93.75 86 SER B O 1
ATOM 1477 N N . ASP B 1 87 ? -13.609 -0.938 -5.652 1 95.38 87 ASP B N 1
ATOM 1478 C CA . ASP B 1 87 ? -13.75 0.48 -5.34 1 95.38 87 ASP B CA 1
ATOM 1479 C C . ASP B 1 87 ? -12.398 1.18 -5.328 1 95.38 87 ASP B C 1
ATOM 1481 O O . ASP B 1 87 ? -12.273 2.322 -5.773 1 95.38 87 ASP B O 1
ATOM 1485 N N . ILE B 1 88 ? -11.398 0.468 -4.82 1 95.56 88 ILE B N 1
ATOM 1486 C CA . ILE B 1 88 ? -10.055 1.028 -4.75 1 95.56 88 ILE B CA 1
ATOM 1487 C C . ILE B 1 88 ? -9.492 1.199 -6.16 1 95.56 88 ILE B C 1
ATOM 1489 O O . ILE B 1 88 ? -9.016 2.281 -6.52 1 95.56 88 ILE B O 1
ATOM 1493 N N . LYS B 1 89 ? -9.672 0.177 -6.945 1 93.44 89 LYS B N 1
ATOM 1494 C CA . LYS B 1 89 ? -9.094 0.161 -8.289 1 93.44 89 LYS B CA 1
ATOM 1495 C C . LYS B 1 89 ? -9.758 1.205 -9.18 1 93.44 89 LYS B C 1
ATOM 1497 O O . LYS B 1 89 ? -9.109 1.772 -10.062 1 93.44 89 LYS B O 1
ATOM 1502 N N . CYS B 1 90 ? -11.016 1.491 -8.945 1 95.06 90 CYS B N 1
ATOM 1503 C CA . CYS B 1 90 ? -11.781 2.375 -9.812 1 95.06 90 CYS B CA 1
ATOM 1504 C C . CYS B 1 90 ? -11.617 3.832 -9.391 1 95.06 90 CYS B C 1
ATOM 1506 O O . CYS B 1 90 ? -12.086 4.738 -10.078 1 95.06 90 CYS B O 1
ATOM 1508 N N . HIS B 1 91 ? -10.969 4.086 -8.344 1 97 91 HIS B N 1
ATOM 1509 C CA . HIS B 1 91 ? -10.758 5.469 -7.93 1 97 91 HIS B CA 1
ATOM 1510 C C . HIS B 1 91 ? -9.984 6.246 -8.992 1 97 91 HIS B C 1
ATOM 1512 O O . HIS B 1 91 ? -9.07 5.711 -9.617 1 97 91 HIS B O 1
ATOM 1518 N N . PRO B 1 92 ? -10.211 7.523 -9.148 1 96.69 92 PRO B N 1
ATOM 1519 C CA . PRO B 1 92 ? -9.586 8.328 -10.203 1 96.69 92 PRO B CA 1
ATOM 1520 C C . PRO B 1 92 ? -8.062 8.344 -10.109 1 96.69 92 PRO B C 1
ATOM 1522 O O . PRO B 1 92 ? -7.375 8.461 -11.125 1 96.69 92 PRO B O 1
ATOM 1525 N N . PHE B 1 93 ? -7.504 8.219 -8.992 1 96 93 PHE B N 1
ATOM 1526 C CA . PHE B 1 93 ? -6.062 8.227 -8.789 1 96 93 PHE B CA 1
ATOM 1527 C C . PHE B 1 93 ? -5.402 7.098 -9.57 1 96 93 PHE B C 1
ATOM 1529 O O . PHE B 1 93 ? -4.273 7.246 -10.047 1 96 93 PHE B O 1
ATOM 1536 N N . PHE B 1 94 ? -6.18 5.98 -9.75 1 94.19 94 PHE B N 1
ATOM 1537 C CA . PHE B 1 94 ? -5.617 4.797 -10.391 1 94.19 94 PHE B CA 1
ATOM 1538 C C . PHE B 1 94 ? -6.148 4.645 -11.812 1 94.19 94 PHE B C 1
ATOM 1540 O O . PHE B 1 94 ? -6.012 3.58 -12.422 1 94.19 94 PHE B O 1
ATOM 1547 N N . SER B 1 95 ? -6.746 5.617 -12.328 1 92.81 95 SER B N 1
ATOM 1548 C CA . SER B 1 95 ? -7.445 5.516 -13.609 1 92.81 95 SER B CA 1
ATOM 1549 C C . SER B 1 95 ? -6.477 5.207 -14.742 1 92.81 95 SER B C 1
ATOM 1551 O O . SER B 1 95 ? -6.855 4.566 -15.727 1 92.81 95 SER B O 1
ATOM 1553 N N . SER B 1 96 ? -5.195 5.566 -14.625 1 91.31 96 SER B N 1
ATOM 1554 C CA . SER B 1 96 ? -4.254 5.406 -15.727 1 91.31 96 SER B CA 1
ATOM 1555 C C . SER B 1 96 ? -3.268 4.273 -15.445 1 91.31 96 SER B C 1
ATOM 1557 O O . SER B 1 96 ? -2.295 4.098 -16.188 1 91.31 96 SER B O 1
ATOM 1559 N N . VAL B 1 97 ? -3.447 3.555 -14.406 1 91.69 97 VAL B N 1
ATOM 1560 C CA . VAL B 1 97 ? -2.539 2.475 -14.031 1 91.69 97 VAL B CA 1
ATOM 1561 C C . VAL B 1 97 ? -2.799 1.254 -14.914 1 91.69 97 VAL B C 1
ATOM 1563 O O . VAL B 1 97 ? -3.947 0.843 -15.094 1 91.69 97 VAL B O 1
ATOM 1566 N N . PRO B 1 98 ? -1.729 0.724 -15.492 1 91 98 PRO B N 1
ATOM 1567 C CA . PRO B 1 98 ? -1.868 -0.463 -16.344 1 91 98 PRO B CA 1
ATOM 1568 C C . PRO B 1 98 ? -1.934 -1.759 -15.539 1 91 98 PRO B C 1
ATOM 1570 O O . PRO B 1 98 ? -0.94 -2.486 -15.445 1 91 98 PRO B O 1
ATOM 1573 N N . TRP B 1 99 ? -3.072 -2.127 -15.18 1 88.81 99 TRP B N 1
ATOM 1574 C CA . TRP B 1 99 ? -3.252 -3.279 -14.305 1 88.81 99 TRP B CA 1
ATOM 1575 C C . TRP B 1 99 ? -3.045 -4.582 -15.062 1 88.81 99 TRP B C 1
ATOM 1577 O O . TRP B 1 99 ? -2.396 -5.504 -14.562 1 88.81 99 TRP B O 1
ATOM 1587 N N . LEU B 1 100 ? -3.613 -4.598 -16.234 1 88.69 100 LEU B N 1
ATOM 1588 C CA . LEU B 1 100 ? -3.699 -5.852 -16.969 1 88.69 100 LEU B CA 1
ATOM 1589 C C . LEU B 1 100 ? -2.965 -5.746 -18.297 1 88.69 100 LEU B C 1
ATOM 1591 O O . LEU B 1 100 ? -2.799 -4.648 -18.844 1 88.69 100 LEU B O 1
ATOM 1595 N N . THR B 1 101 ? -2.471 -6.938 -18.609 1 82.31 101 THR B N 1
ATOM 1596 C CA . THR B 1 101 ? -1.882 -6.984 -19.953 1 82.31 101 THR B CA 1
ATOM 1597 C C . THR B 1 101 ? -2.947 -6.758 -21.016 1 82.31 101 THR B C 1
ATOM 1599 O O . THR B 1 101 ? -4.113 -7.098 -20.812 1 82.31 101 THR B O 1
ATOM 1602 N N . LEU B 1 102 ? -2.635 -5.867 -21.922 1 65 102 LEU B N 1
ATOM 1603 C CA . LEU B 1 102 ? -3.52 -5.695 -23.078 1 65 102 LEU B CA 1
ATOM 1604 C C . LEU B 1 102 ? -3.85 -7.043 -23.719 1 65 102 LEU B C 1
ATOM 1606 O O . LEU B 1 102 ? -2.945 -7.812 -24.047 1 65 102 LEU B O 1
ATOM 1610 N N . SER B 1 103 ? -4.645 -7.762 -23 1 53.47 103 SER B N 1
ATOM 1611 C CA . SER B 1 103 ? -5 -8.969 -23.734 1 53.47 103 SER B CA 1
ATOM 1612 C C . SER B 1 103 ? -5.25 -8.664 -25.203 1 53.47 103 SER B C 1
ATOM 1614 O O . SER B 1 103 ? -5.98 -7.734 -25.531 1 53.47 103 SER B O 1
ATOM 1616 N N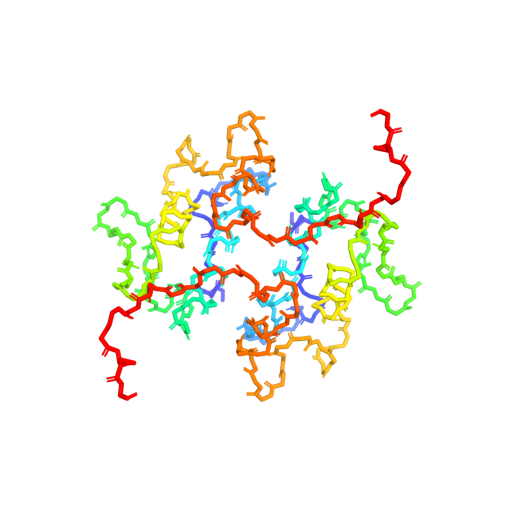 . SER B 1 104 ? -4.406 -8.898 -26.109 1 42.66 104 SER B N 1
ATOM 1617 C CA . SER B 1 104 ? -4.824 -9.188 -27.484 1 42.66 104 SER B CA 1
ATOM 1618 C C . SER B 1 104 ? -6.164 -9.914 -27.516 1 42.66 104 SER B C 1
ATOM 1620 O O . SER B 1 104 ? -6.809 -10 -28.562 1 42.66 104 SER B O 1
ATOM 1622 N N . SER B 1 105 ? -6.508 -10.875 -26.641 1 40.22 105 SER B N 1
ATOM 1623 C CA . SER B 1 105 ? -7.562 -11.773 -27.094 1 40.22 105 SER B CA 1
ATOM 1624 C C . SER B 1 105 ? -8.922 -11.086 -27.078 1 40.22 105 SER B C 1
ATOM 1626 O O . SER B 1 105 ? -9.805 -11.422 -27.875 1 40.22 105 SER B O 1
ATOM 1628 N N . LEU B 1 106 ? -9.562 -10.492 -25.891 1 35.16 106 LEU B N 1
ATOM 1629 C CA . LEU B 1 106 ? -11.023 -10.539 -25.969 1 35.16 106 LEU B CA 1
ATOM 1630 C C . LEU B 1 106 ? -11.555 -9.438 -26.875 1 35.16 106 LEU B C 1
ATOM 1632 O O . LEU B 1 106 ? -11.656 -8.281 -26.469 1 35.16 106 LEU B O 1
ATOM 1636 N N . THR B 1 107 ? -11 -9.148 -27.953 1 32.16 107 THR B N 1
ATOM 1637 C CA . THR B 1 107 ? -11.914 -8.773 -29.031 1 32.16 107 THR B CA 1
ATOM 1638 C C . THR B 1 107 ? -13.18 -9.625 -28.984 1 32.16 107 THR B C 1
ATOM 1640 O O . THR B 1 107 ? -13.156 -10.812 -29.312 1 32.16 107 THR B O 1
ATOM 1643 N N . LE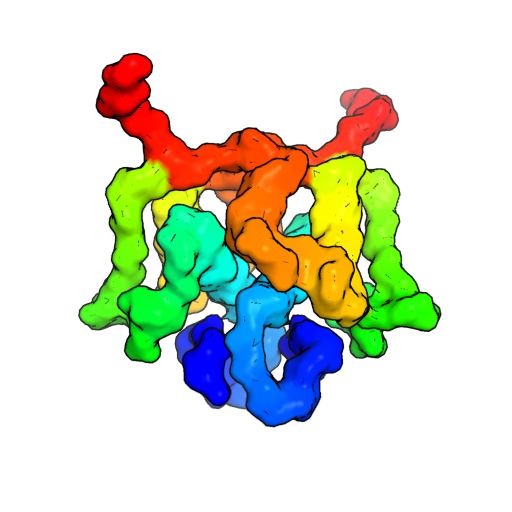U B 1 108 ? -13.961 -9.781 -27.906 1 28.2 108 LEU B N 1
ATOM 1644 C CA . LEU B 1 108 ? -15.328 -10.062 -28.312 1 28.2 108 LEU B CA 1
ATOM 1645 C C . LEU B 1 108 ? -15.992 -8.82 -28.891 1 28.2 108 LEU B C 1
ATOM 1647 O O . LEU B 1 108 ? -15.75 -7.707 -28.422 1 28.2 108 LEU B O 1
#

Nearest PDB structures (foldseek):
  3a62-assembly1_A  TM=8.062E-01  e=3.825E-07  Homo sapiens
  6hhi-assembly1_A  TM=8.191E-01  e=2.041E-05  Homo sapiens
  6s9x-assembly1_A  TM=8.296E-01  e=3.917E-05  Homo sapiens
  6s9w-assembly1_A  TM=8.237E-01  e=5.426E-05  Homo sapiens
  4red-assembly1_A  TM=7.580E-01  e=1.835E-03  Homo sapiens

Solvent-accessible surface area (backbone atoms only — not comparable to full-atom values): 12667 Å² total; per-residue (Å²): 128,79,75,63,63,62,46,87,73,60,84,53,92,67,73,90,45,74,48,44,52,33,27,44,48,25,38,52,49,43,19,64,73,69,74,45,51,45,50,76,80,30,71,89,48,61,36,92,94,41,65,80,85,73,68,82,59,38,11,71,44,40,47,52,49,40,55,31,20,54,35,66,53,60,91,65,16,52,34,51,60,94,54,24,62,57,47,55,57,67,32,74,50,42,66,63,47,59,63,51,39,79,64,80,65,81,74,118,127,80,72,64,65,63,48,89,73,57,84,52,95,66,74,91,45,72,51,45,52,33,29,44,48,25,38,52,50,42,20,64,74,68,73,46,51,44,48,76,80,31,72,88,47,60,35,94,93,40,66,81,84,73,67,81,60,40,11,70,44,41,48,51,49,40,54,30,21,54,35,67,54,59,91,66,16,51,33,49,57,95,55,24,63,56,47,56,58,66,32,70,50,43,65,62,49,58,62,50,38,79,63,80,65,81,75,118